Protein AF-A0A9Y4TYN6-F1 (afdb_monomer_lite)

Sequence (212 aa):
MFVSRERVEKEKALALQRELERAAREKEMRELEEKRKALEEKRKLEEQQRLAAKEKALKEREAAKQKEATQTCAALNVTVDIERSVLSTPVGKGGGPNVVDCESSPQSYVITPKGSNKPLITSKSAEDYGMDQNSDDSTDDESAPRKPIPSWAEGPNLQQIIMKQYFNPPDLDSFFGIIESPRLENIFYKSKPRYFKRTSSAVWHSPPGGNK

pLDDT: mean 72.41, std 20.85, range [29.16, 96.0]

Secondary structure (DSSP, 8-state):
-HHHHHHHHHHHHHHHHHHHHHHHHHHHHHHHHHHHHHHHHHHHHHHHHHHHHHHHHHHHHHHHHHHHHHHHTTS------------------------------S-----S-----------SSTT-----S-S------TTS-SSPPPGGGSHHHHHHHHHHHHHS---HHHHH-S-PPP-HHHHHT---HHHH---GGG---S-SS---

Radius of gyration: 36.95 Å; chains: 1; bounding box: 91×54×112 Å

Organism: NCBI:txid144197

InterPro domains:
  IPR005635 Inner centromere protein, ARK-binding domain [PF03941] (132-188)

Foldseek 3Di:
DPVVVVVVVVVVVVVVVVVVVVVVVVVVVVVVVVVVVVVVVVVVVVVVVVVVVVVVVVVVVVVVVVVVVVVVVVDDDDDDDDDDDDDDDDDDDDDDDDDDDDPDDPPDPPPDDPPPDDPLPLPPDPPDQPPPPPPPPPPQPPVHGSDDDDPCRDDVNVVVVVVVCVVPPDDPCVVVPDDDDDQVCVVVVDDDPVSVDDDCVVDDPAPPDPDD

Structure (mmCIF, N/CA/C/O backbone):
data_AF-A0A9Y4TYN6-F1
#
_entry.id   AF-A0A9Y4TYN6-F1
#
loop_
_atom_site.group_PDB
_atom_site.id
_atom_site.type_symbol
_atom_site.label_atom_id
_atom_site.label_alt_id
_atom_site.label_comp_id
_atom_site.label_asym_id
_atom_site.label_entity_id
_atom_site.label_seq_id
_atom_site.pdbx_PDB_ins_code
_atom_site.Cartn_x
_atom_site.Cartn_y
_atom_site.Cartn_z
_atom_site.occupancy
_atom_site.B_iso_or_equiv
_atom_site.auth_seq_id
_atom_site.auth_comp_id
_atom_site.auth_asym_id
_atom_site.auth_atom_id
_atom_site.pdbx_PDB_model_num
ATOM 1 N N . MET A 1 1 ? 40.151 -7.696 -67.622 1.00 51.38 1 MET A N 1
ATOM 2 C CA . MET A 1 1 ? 38.904 -6.913 -67.437 1.00 51.38 1 MET A CA 1
ATOM 3 C C . MET A 1 1 ? 37.833 -7.602 -66.572 1.00 51.38 1 MET A C 1
ATOM 5 O O . MET A 1 1 ? 36.836 -6.963 -66.276 1.00 51.38 1 MET A O 1
ATOM 9 N N . PHE A 1 2 ? 38.010 -8.852 -66.115 1.00 52.22 2 PHE A N 1
ATOM 10 C CA . PHE A 1 2 ? 36.977 -9.571 -65.342 1.00 52.22 2 PHE A CA 1
ATOM 11 C C . PHE A 1 2 ? 36.910 -9.197 -63.848 1.00 52.22 2 PHE A C 1
ATOM 13 O O . PHE A 1 2 ? 35.825 -9.133 -63.282 1.00 52.22 2 PHE A O 1
ATOM 20 N N . VAL A 1 3 ? 38.044 -8.843 -63.233 1.00 57.19 3 VAL A N 1
ATOM 21 C CA . VAL A 1 3 ? 38.138 -8.519 -61.791 1.00 57.19 3 VAL A CA 1
ATOM 22 C C . VAL A 1 3 ? 37.365 -7.246 -61.408 1.00 57.19 3 VAL A C 1
ATOM 24 O O . VAL A 1 3 ? 36.856 -7.134 -60.295 1.00 57.19 3 VAL A O 1
ATOM 27 N N . SER A 1 4 ? 37.228 -6.285 -62.325 1.00 62.56 4 SER A N 1
ATOM 28 C CA . SER A 1 4 ? 36.508 -5.031 -62.062 1.00 62.56 4 SER A CA 1
ATOM 29 C C . SER A 1 4 ? 34.987 -5.213 -62.052 1.00 62.56 4 SER A C 1
ATOM 31 O O . SER A 1 4 ? 34.298 -4.529 -61.303 1.00 62.56 4 SER A O 1
ATOM 33 N N . ARG A 1 5 ? 34.454 -6.152 -62.846 1.00 67.38 5 ARG A N 1
ATOM 34 C CA . ARG A 1 5 ? 33.008 -6.403 -62.953 1.00 67.38 5 ARG A CA 1
ATOM 35 C C . ARG A 1 5 ? 32.463 -7.103 -61.705 1.00 67.38 5 ARG A C 1
ATOM 37 O O . ARG A 1 5 ? 31.435 -6.698 -61.177 1.00 67.38 5 ARG A O 1
ATOM 44 N N . GLU A 1 6 ? 33.224 -8.056 -61.173 1.00 74.25 6 GLU A N 1
ATOM 45 C CA . GLU A 1 6 ? 32.881 -8.799 -59.954 1.00 74.25 6 GLU A CA 1
ATOM 46 C C . GLU A 1 6 ? 32.849 -7.901 -58.702 1.00 74.25 6 GLU A C 1
ATOM 48 O O . GLU A 1 6 ? 32.007 -8.068 -57.821 1.00 74.25 6 GLU A O 1
ATOM 53 N N . ARG A 1 7 ? 33.737 -6.898 -58.627 1.00 75.19 7 ARG A N 1
ATOM 54 C CA . ARG A 1 7 ? 33.734 -5.910 -57.534 1.00 75.19 7 ARG A CA 1
ATOM 55 C C . ARG A 1 7 ? 32.510 -4.998 -57.587 1.00 75.19 7 ARG A C 1
ATOM 57 O O . ARG A 1 7 ? 31.890 -4.771 -56.554 1.00 75.19 7 ARG A O 1
ATOM 64 N N . VAL A 1 8 ? 32.131 -4.544 -58.782 1.00 80.31 8 VAL A N 1
ATOM 65 C CA . VAL A 1 8 ? 30.931 -3.715 -58.988 1.00 80.31 8 VAL A CA 1
ATOM 66 C C . VAL A 1 8 ? 29.652 -4.500 -58.677 1.00 80.31 8 VAL A C 1
ATOM 68 O O . VAL A 1 8 ? 28.718 -3.951 -58.101 1.00 80.31 8 VAL A O 1
ATOM 71 N N . GLU A 1 9 ? 29.592 -5.789 -59.014 1.00 80.75 9 GLU A N 1
ATOM 72 C CA . GLU A 1 9 ? 28.446 -6.647 -58.683 1.00 80.75 9 GLU A CA 1
ATOM 73 C C . GLU A 1 9 ? 28.332 -6.912 -57.175 1.00 80.75 9 GLU A C 1
ATOM 75 O O . GLU A 1 9 ? 27.238 -6.806 -56.619 1.00 80.75 9 GLU A O 1
ATOM 80 N N . LYS A 1 10 ? 29.455 -7.161 -56.488 1.00 81.75 10 LYS A N 1
ATOM 81 C CA . LYS A 1 10 ? 29.494 -7.300 -55.021 1.00 81.75 10 LYS A CA 1
ATOM 82 C C . LYS A 1 10 ? 29.071 -6.016 -54.303 1.00 81.75 10 LYS A C 1
ATOM 84 O O . LYS A 1 10 ? 28.331 -6.080 -53.324 1.00 81.75 10 LYS A O 1
ATOM 89 N N . GLU A 1 11 ? 29.490 -4.855 -54.798 1.00 82.88 11 GLU A N 1
ATOM 90 C CA . GLU A 1 11 ? 29.096 -3.559 -54.239 1.00 82.88 11 GLU A CA 1
ATOM 91 C C . GLU A 1 11 ? 27.596 -3.283 -54.429 1.00 82.88 11 GLU A C 1
ATOM 93 O O . GLU A 1 11 ? 26.918 -2.874 -53.485 1.00 82.88 11 GLU A O 1
ATOM 98 N N . LYS A 1 12 ? 27.045 -3.598 -55.610 1.00 87.25 12 LYS A N 1
ATOM 99 C CA . LYS A 1 12 ? 25.600 -3.503 -55.879 1.00 87.25 12 LYS A CA 1
ATOM 100 C C . LYS A 1 12 ? 24.776 -4.443 -54.998 1.00 87.25 12 LYS A C 1
ATOM 102 O O . LYS A 1 12 ? 23.738 -4.029 -54.490 1.00 87.25 12 LYS A O 1
ATOM 107 N N . ALA A 1 13 ? 25.237 -5.674 -54.777 1.00 85.81 13 ALA A N 1
ATOM 108 C CA . ALA A 1 13 ? 24.562 -6.625 -53.892 1.00 85.81 13 ALA A CA 1
ATOM 109 C C . ALA A 1 13 ? 24.536 -6.132 -52.434 1.00 85.81 13 ALA A C 1
ATOM 111 O O . ALA A 1 13 ? 23.509 -6.216 -51.763 1.00 85.81 13 ALA A O 1
ATOM 112 N N . LEU A 1 14 ? 25.643 -5.553 -51.962 1.00 87.69 14 LEU A N 1
ATOM 113 C CA . LEU A 1 14 ? 25.743 -4.998 -50.612 1.00 87.69 14 LEU A CA 1
ATOM 114 C C . LEU A 1 14 ? 24.869 -3.742 -50.447 1.00 87.69 14 LEU A C 1
ATOM 116 O O . LEU A 1 14 ? 24.222 -3.565 -49.412 1.00 87.69 14 LEU A O 1
ATOM 120 N N . ALA A 1 15 ? 24.796 -2.890 -51.474 1.00 87.38 15 ALA A N 1
ATOM 121 C CA . ALA A 1 15 ? 23.892 -1.740 -51.495 1.00 87.38 15 ALA A CA 1
ATOM 122 C C . ALA A 1 15 ? 22.417 -2.172 -51.413 1.00 87.38 15 ALA A C 1
ATOM 124 O O . ALA A 1 15 ? 21.683 -1.647 -50.574 1.00 87.38 15 ALA A O 1
ATOM 125 N N . LEU A 1 16 ? 22.022 -3.182 -52.198 1.00 91.38 16 LEU A N 1
ATOM 126 C CA . LEU A 1 16 ? 20.672 -3.751 -52.177 1.00 91.38 16 LEU A CA 1
ATOM 127 C C . LEU A 1 16 ? 20.329 -4.345 -50.801 1.00 91.38 16 LEU A C 1
ATOM 129 O O . LEU A 1 16 ? 19.247 -4.107 -50.271 1.00 91.38 16 LEU A O 1
ATOM 133 N N . GLN A 1 17 ? 21.266 -5.064 -50.175 1.00 87.44 17 GLN A N 1
ATOM 134 C CA . GLN A 1 17 ? 21.071 -5.638 -48.841 1.00 87.44 17 GLN A CA 1
ATOM 135 C C . GLN A 1 17 ? 20.834 -4.556 -47.774 1.00 87.44 17 GLN A C 1
ATOM 137 O O . GLN A 1 17 ? 19.924 -4.683 -46.957 1.00 87.44 17 GLN A O 1
ATOM 142 N N . ARG A 1 18 ? 21.604 -3.460 -47.807 1.00 90.00 18 ARG A N 1
ATOM 143 C CA . ARG A 1 18 ? 21.432 -2.315 -46.891 1.00 90.00 18 ARG A CA 1
ATOM 144 C C . ARG A 1 18 ? 20.131 -1.550 -47.118 1.00 90.00 18 ARG A C 1
ATOM 146 O O . ARG A 1 18 ? 19.645 -0.890 -46.200 1.00 90.00 18 ARG A O 1
ATOM 153 N N . GLU A 1 19 ? 19.616 -1.543 -48.341 1.00 88.50 19 GLU A N 1
ATOM 154 C CA . GLU A 1 19 ? 18.331 -0.924 -48.665 1.00 88.50 19 GLU A CA 1
ATOM 155 C C . GLU A 1 19 ? 17.168 -1.783 -48.161 1.00 88.50 19 GLU A C 1
ATOM 157 O O . GLU A 1 19 ? 16.279 -1.264 -47.488 1.00 88.50 19 GLU A O 1
ATOM 162 N N . LEU A 1 20 ? 17.232 -3.102 -48.367 1.00 91.50 20 LEU A N 1
ATOM 163 C CA . LEU A 1 20 ? 16.253 -4.048 -47.825 1.00 91.50 20 LEU A CA 1
ATOM 164 C C . LEU A 1 20 ? 16.220 -4.032 -46.293 1.00 91.50 20 LEU A C 1
ATOM 166 O O . LEU A 1 20 ? 15.139 -4.037 -45.709 1.00 91.50 20 LEU A O 1
ATOM 170 N N . GLU A 1 21 ? 17.379 -3.955 -45.633 1.00 87.81 21 GLU A N 1
ATOM 171 C CA . GLU A 1 21 ? 17.448 -3.856 -44.172 1.00 87.81 21 GLU A CA 1
ATOM 172 C C . GLU A 1 21 ? 16.831 -2.546 -43.655 1.00 87.81 21 GLU A C 1
ATOM 174 O O . GLU A 1 21 ? 16.086 -2.553 -42.673 1.00 87.81 21 GLU A O 1
ATOM 179 N N . ARG A 1 22 ? 17.079 -1.419 -44.337 1.00 89.56 22 ARG A N 1
ATOM 180 C CA . ARG A 1 22 ? 16.450 -0.134 -43.993 1.00 89.56 22 ARG A CA 1
ATOM 181 C C . ARG A 1 22 ? 14.937 -0.171 -44.197 1.00 89.56 22 ARG A C 1
ATOM 183 O O . ARG A 1 22 ? 14.207 0.250 -43.305 1.00 89.56 22 ARG A O 1
ATOM 190 N N . ALA A 1 23 ? 14.472 -0.736 -45.309 1.00 92.31 23 ALA A N 1
ATOM 191 C CA . ALA A 1 23 ? 13.048 -0.897 -45.584 1.00 92.31 23 ALA A CA 1
ATOM 192 C C . ALA A 1 23 ? 12.356 -1.830 -44.572 1.00 92.31 23 ALA A C 1
ATOM 194 O O . ALA A 1 23 ? 11.213 -1.581 -44.191 1.00 92.31 23 ALA A O 1
ATOM 195 N N . ALA A 1 24 ? 13.036 -2.883 -44.106 1.00 91.62 24 ALA A N 1
ATOM 196 C CA . ALA A 1 24 ? 12.517 -3.780 -43.075 1.00 91.62 24 ALA A CA 1
ATOM 197 C C . ALA A 1 24 ? 12.382 -3.071 -41.719 1.00 91.62 24 ALA A C 1
ATOM 199 O O . ALA A 1 24 ? 11.313 -3.124 -41.113 1.00 91.62 24 ALA A O 1
ATOM 200 N N . ARG A 1 25 ? 13.418 -2.338 -41.284 1.00 89.62 25 ARG A N 1
ATOM 201 C CA . ARG A 1 25 ? 13.376 -1.567 -40.030 1.00 89.62 25 ARG A CA 1
ATOM 202 C C . ARG A 1 25 ? 12.324 -0.457 -40.061 1.00 89.62 25 ARG A C 1
ATOM 204 O O . ARG A 1 25 ? 11.660 -0.222 -39.058 1.00 89.62 25 ARG A O 1
ATOM 211 N N . GLU A 1 26 ? 12.137 0.214 -41.198 1.00 89.50 26 GLU A N 1
ATOM 212 C CA . GLU A 1 26 ? 11.092 1.238 -41.333 1.00 89.50 26 GLU A CA 1
ATOM 213 C C . GLU A 1 26 ? 9.684 0.631 -41.230 1.00 89.50 26 GLU A C 1
ATOM 215 O O . GLU A 1 26 ? 8.822 1.185 -40.545 1.00 89.50 26 GLU A O 1
ATOM 220 N N . LYS A 1 27 ? 9.451 -0.529 -41.861 1.00 91.56 27 LYS A N 1
ATOM 221 C CA . LYS A 1 27 ? 8.173 -1.248 -41.747 1.00 91.56 27 LYS A CA 1
ATOM 222 C C . LYS A 1 27 ? 7.898 -1.703 -40.317 1.00 91.56 27 LYS A C 1
ATOM 224 O O . LYS A 1 27 ? 6.780 -1.526 -39.847 1.00 91.56 27 LYS A O 1
ATOM 229 N N . GLU A 1 28 ? 8.906 -2.224 -39.625 1.00 89.88 28 GLU A N 1
ATOM 230 C CA . GLU A 1 28 ? 8.784 -2.649 -38.227 1.00 89.88 28 GLU A CA 1
ATOM 231 C C . GLU A 1 28 ? 8.437 -1.470 -37.303 1.00 89.88 28 GLU A C 1
ATOM 233 O O . GLU A 1 28 ? 7.533 -1.572 -36.473 1.00 89.88 28 GLU A O 1
ATOM 238 N N . MET A 1 29 ? 9.086 -0.318 -37.496 1.00 88.19 29 MET A N 1
ATOM 239 C CA . MET A 1 29 ? 8.774 0.900 -36.741 1.00 88.19 29 MET A CA 1
ATOM 240 C C . MET A 1 29 ? 7.353 1.404 -37.013 1.00 88.19 29 MET A C 1
ATOM 242 O O . MET A 1 29 ? 6.644 1.753 -36.068 1.00 88.19 29 MET A O 1
ATOM 246 N N . ARG A 1 30 ? 6.911 1.399 -38.278 1.00 90.44 30 ARG A N 1
ATOM 247 C CA . ARG A 1 30 ? 5.548 1.807 -38.656 1.00 90.44 30 ARG A CA 1
ATOM 248 C C . ARG A 1 30 ? 4.496 0.860 -38.072 1.00 90.44 30 ARG A C 1
ATOM 250 O O . ARG A 1 30 ? 3.489 1.323 -37.548 1.00 90.44 30 ARG A O 1
ATOM 257 N N . GLU A 1 31 ? 4.746 -0.447 -38.092 1.00 92.00 31 GLU A N 1
ATOM 258 C CA . GLU A 1 31 ? 3.837 -1.443 -37.516 1.00 92.00 31 GLU A CA 1
ATOM 259 C C . GLU A 1 31 ? 3.748 -1.323 -35.984 1.00 92.00 31 GLU A C 1
ATOM 261 O O . GLU A 1 31 ? 2.661 -1.432 -35.413 1.00 92.00 31 GLU A O 1
ATOM 266 N N . LEU A 1 32 ? 4.866 -1.063 -35.298 1.00 88.50 32 LEU A N 1
ATOM 267 C CA . LEU A 1 32 ? 4.870 -0.811 -33.853 1.00 88.50 32 LEU A CA 1
ATOM 268 C C . LEU A 1 32 ? 4.108 0.467 -33.487 1.00 88.50 32 LEU A C 1
ATOM 270 O O . LEU A 1 32 ? 3.370 0.480 -32.498 1.00 88.50 32 LEU A O 1
ATOM 274 N N . 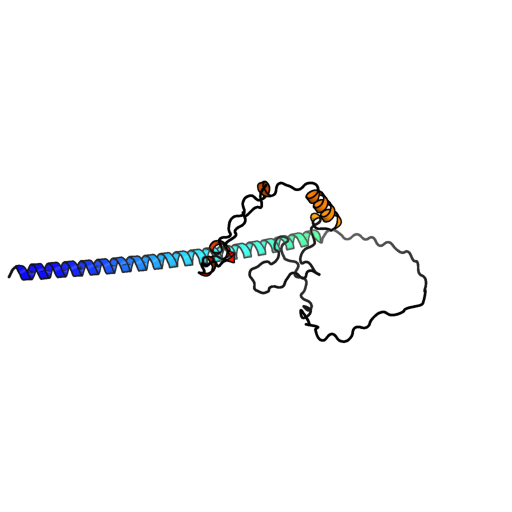GLU A 1 33 ? 4.257 1.529 -34.278 1.00 90.44 33 GLU A N 1
ATOM 275 C CA . GLU A 1 33 ? 3.529 2.781 -34.081 1.00 90.44 33 GLU A CA 1
ATOM 276 C C . GLU A 1 33 ? 2.020 2.604 -34.307 1.00 90.44 33 GLU A C 1
ATOM 278 O O . GLU A 1 33 ? 1.221 3.020 -33.463 1.00 90.44 33 GLU A O 1
ATOM 283 N N . GLU A 1 34 ? 1.617 1.908 -35.374 1.00 93.19 34 GLU A N 1
ATOM 284 C CA . GLU A 1 34 ? 0.209 1.585 -35.633 1.00 93.19 34 GLU A CA 1
ATOM 285 C C . GLU A 1 34 ? -0.387 0.698 -34.535 1.00 93.19 34 GLU A C 1
ATOM 287 O O . GLU A 1 34 ? -1.480 0.985 -34.044 1.00 93.19 34 GLU A O 1
ATOM 292 N N . LYS A 1 35 ? 0.341 -0.327 -34.070 1.00 92.88 35 LYS A N 1
ATOM 293 C CA . LYS A 1 35 ? -0.098 -1.172 -32.944 1.00 92.88 35 LYS A CA 1
ATOM 294 C C . LYS A 1 35 ? -0.276 -0.364 -31.664 1.00 92.88 35 LYS A C 1
ATOM 296 O O . LYS A 1 35 ? -1.257 -0.564 -30.944 1.00 92.88 35 LYS A O 1
ATOM 301 N N . ARG A 1 36 ? 0.645 0.560 -31.374 1.00 90.38 36 ARG A N 1
ATOM 302 C CA . ARG A 1 36 ? 0.552 1.437 -30.202 1.00 90.38 36 ARG A CA 1
ATOM 303 C C . ARG A 1 36 ? -0.666 2.356 -30.300 1.00 90.38 36 ARG A C 1
ATOM 305 O O . ARG A 1 36 ? -1.412 2.465 -29.328 1.00 90.38 36 ARG A O 1
ATOM 312 N N . LYS A 1 37 ? -0.897 2.960 -31.468 1.00 93.38 37 LYS A N 1
ATOM 313 C CA . LYS A 1 37 ? -2.047 3.838 -31.711 1.00 93.38 37 LYS A CA 1
ATOM 314 C C . LYS A 1 37 ? -3.375 3.081 -31.623 1.00 93.38 37 LYS A C 1
ATOM 316 O O . LYS A 1 37 ? -4.289 3.544 -30.949 1.00 93.38 37 LYS A O 1
ATOM 321 N N . ALA A 1 38 ? -3.459 1.886 -32.207 1.00 93.81 38 ALA A N 1
ATOM 322 C CA . ALA A 1 38 ? -4.648 1.037 -32.130 1.00 93.81 38 ALA A CA 1
ATOM 323 C C . ALA A 1 38 ? -4.976 0.624 -30.684 1.00 93.81 38 ALA A C 1
ATOM 325 O O . ALA A 1 38 ? -6.142 0.592 -30.287 1.00 93.81 38 ALA A O 1
ATOM 326 N N . LEU A 1 39 ? -3.955 0.335 -29.869 1.00 90.00 39 LEU A N 1
ATOM 327 C CA . LEU A 1 39 ? -4.143 0.010 -28.454 1.00 90.00 39 LEU A CA 1
ATOM 328 C C . LEU A 1 39 ? -4.638 1.222 -27.653 1.00 90.00 39 LEU A C 1
ATOM 330 O O . LEU A 1 39 ? -5.508 1.076 -26.793 1.00 90.00 39 LEU A O 1
ATOM 334 N N . GLU A 1 40 ? -4.118 2.414 -27.943 1.00 91.75 40 GLU A N 1
ATOM 335 C CA . GLU A 1 40 ? -4.557 3.661 -27.313 1.00 91.75 40 GLU A CA 1
ATOM 336 C C . GLU A 1 40 ? -6.007 4.012 -27.679 1.00 91.75 40 GLU A C 1
ATOM 338 O O . GLU A 1 40 ? -6.813 4.302 -26.792 1.00 91.75 40 GLU A O 1
ATOM 343 N N . GLU A 1 41 ? -6.381 3.893 -28.956 1.00 92.75 41 GLU A N 1
ATOM 344 C CA . GLU A 1 41 ? -7.762 4.097 -29.410 1.00 92.75 41 GLU A CA 1
ATOM 345 C C . GLU A 1 41 ? -8.723 3.076 -28.791 1.00 92.75 41 GLU A C 1
ATOM 347 O O . GLU A 1 41 ? -9.802 3.450 -28.323 1.00 92.75 41 GLU A O 1
ATOM 352 N N . LYS A 1 42 ? -8.312 1.804 -28.689 1.00 93.38 42 LYS A N 1
ATOM 353 C CA . LYS A 1 42 ? -9.103 0.763 -28.019 1.00 93.38 42 LYS A CA 1
ATOM 354 C C . LYS A 1 42 ? -9.335 1.088 -26.540 1.00 93.38 42 LYS A C 1
ATOM 356 O O . LYS A 1 42 ? -10.469 0.987 -26.076 1.00 93.38 42 LYS A O 1
ATOM 361 N N . ARG A 1 43 ? -8.297 1.518 -25.810 1.00 91.69 43 ARG A N 1
ATOM 362 C CA . ARG A 1 43 ? -8.427 1.931 -24.400 1.00 91.69 43 ARG A CA 1
ATOM 363 C C . ARG A 1 43 ? -9.354 3.133 -24.241 1.00 91.69 43 ARG A C 1
ATOM 365 O O . ARG A 1 43 ? -10.174 3.148 -23.328 1.00 91.69 43 ARG A O 1
ATOM 372 N N . LYS A 1 44 ? -9.251 4.118 -25.135 1.00 94.75 44 LYS A N 1
ATOM 373 C CA . LYS A 1 44 ? -10.110 5.307 -25.118 1.00 94.75 44 LYS A CA 1
ATOM 374 C C . LYS A 1 44 ? -11.579 4.950 -25.356 1.00 94.75 44 LYS A C 1
ATOM 376 O O . LYS A 1 44 ? -12.453 5.484 -24.676 1.00 94.75 44 LYS A O 1
ATOM 381 N N . LEU A 1 45 ? -11.851 4.034 -26.287 1.00 93.62 45 LEU A N 1
ATOM 382 C CA . LEU A 1 45 ? -13.207 3.558 -26.558 1.00 93.62 45 LEU A CA 1
ATOM 383 C C . LEU A 1 45 ? -13.785 2.784 -25.364 1.00 93.62 45 LEU A C 1
ATOM 385 O O . LEU A 1 45 ? -14.928 3.018 -24.978 1.00 93.62 45 LEU A O 1
ATOM 389 N N . GLU A 1 46 ? -12.996 1.899 -24.754 1.00 92.19 46 GLU A N 1
ATOM 390 C CA . GLU A 1 46 ? -13.395 1.151 -23.556 1.00 92.19 46 GLU A CA 1
ATOM 391 C C . GLU A 1 46 ? -13.704 2.088 -22.378 1.00 92.19 46 GLU A C 1
ATOM 393 O O . GLU A 1 46 ? -14.714 1.928 -21.689 1.00 92.19 46 GLU A O 1
ATOM 398 N N . GLU A 1 47 ? -12.886 3.122 -22.175 1.00 89.88 47 GLU A N 1
ATOM 399 C CA . GLU A 1 47 ? -13.120 4.121 -21.135 1.00 89.88 47 GLU A CA 1
ATOM 400 C C . GLU A 1 47 ? -14.398 4.932 -21.388 1.00 89.88 47 GLU A C 1
ATOM 402 O O . GLU A 1 47 ? -15.194 5.117 -20.462 1.00 89.88 47 GLU A O 1
ATOM 407 N N . GLN A 1 48 ? -14.651 5.346 -22.635 1.00 91.00 48 GLN A N 1
ATOM 408 C CA . GLN A 1 48 ? -15.904 6.010 -23.008 1.00 91.00 48 GLN A CA 1
ATOM 409 C C . GLN A 1 48 ? -17.123 5.115 -22.768 1.00 91.00 48 GLN A C 1
ATOM 411 O O . GLN A 1 48 ? -18.120 5.580 -22.215 1.00 91.00 48 GLN A O 1
ATOM 416 N N . GLN A 1 49 ? -17.045 3.828 -23.118 1.00 91.00 49 GLN A N 1
ATOM 417 C CA . GLN A 1 49 ? -18.123 2.875 -22.841 1.00 91.00 49 GLN A CA 1
ATOM 418 C C . GLN A 1 49 ? -18.358 2.709 -21.338 1.00 91.00 49 GLN A C 1
ATOM 420 O O . GLN A 1 49 ? -19.507 2.703 -20.893 1.00 91.00 49 GLN A O 1
ATOM 425 N N . ARG A 1 50 ? -17.289 2.641 -20.535 1.00 93.44 50 ARG A N 1
ATOM 426 C CA . ARG A 1 50 ? -17.391 2.552 -19.073 1.00 93.44 50 ARG A CA 1
ATOM 427 C C . ARG A 1 50 ? -18.050 3.793 -18.472 1.00 93.44 50 ARG A C 1
ATOM 429 O O . ARG A 1 50 ? -18.864 3.661 -17.560 1.00 93.44 50 ARG A O 1
ATOM 436 N N . LEU A 1 51 ? -17.711 4.984 -18.961 1.00 92.06 51 LEU A N 1
ATOM 437 C CA . LEU A 1 51 ? -18.330 6.236 -18.519 1.00 92.06 51 LEU A CA 1
ATOM 438 C C . LEU A 1 51 ? -19.812 6.292 -18.908 1.00 92.06 51 LEU A C 1
ATOM 440 O O . LEU A 1 51 ? -20.647 6.552 -18.044 1.00 92.06 51 LEU A O 1
ATOM 444 N N . ALA A 1 52 ? -20.151 5.944 -20.151 1.00 92.81 52 ALA A N 1
ATOM 445 C CA . ALA A 1 52 ? -21.538 5.895 -20.611 1.00 92.81 52 ALA A CA 1
ATOM 446 C C . ALA A 1 52 ? -22.380 4.864 -19.832 1.00 92.81 52 ALA A C 1
ATOM 448 O O . ALA A 1 52 ? -23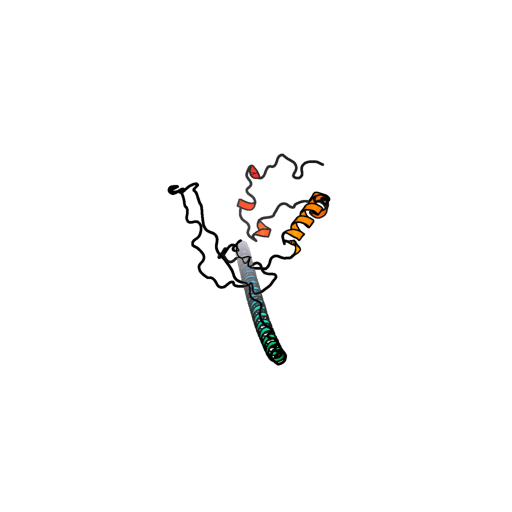.541 5.121 -19.513 1.00 92.81 52 ALA A O 1
ATOM 449 N N . ALA A 1 53 ? -21.805 3.708 -19.483 1.00 91.75 53 ALA A N 1
ATOM 450 C CA . ALA A 1 53 ? -22.467 2.706 -18.649 1.00 91.75 53 ALA A CA 1
ATOM 451 C C . ALA A 1 53 ? -22.699 3.214 -17.216 1.00 91.75 53 ALA A C 1
ATOM 453 O O . ALA A 1 53 ? -23.791 3.041 -16.676 1.00 91.75 53 ALA A O 1
ATOM 454 N N . LYS A 1 54 ? -21.706 3.889 -16.620 1.00 91.31 54 LYS A N 1
ATOM 455 C CA . LYS A 1 54 ? -21.843 4.518 -15.296 1.00 91.31 54 LYS A CA 1
ATOM 456 C C . LYS A 1 54 ? -22.923 5.602 -15.285 1.00 91.31 54 LYS A C 1
ATOM 458 O O . LYS A 1 54 ? -23.717 5.642 -14.351 1.00 91.31 54 LYS A O 1
ATOM 463 N N . GLU A 1 55 ? -22.981 6.444 -16.315 1.00 90.56 55 GLU A N 1
ATOM 464 C CA . GLU A 1 55 ? -23.999 7.495 -16.437 1.00 90.56 55 GLU A CA 1
ATOM 465 C C . GLU A 1 55 ? -25.408 6.905 -16.583 1.00 90.56 55 GLU A C 1
ATOM 467 O O . GLU A 1 55 ? -26.327 7.309 -15.868 1.00 90.56 55 GLU A O 1
ATOM 472 N N . LYS A 1 56 ? -25.577 5.891 -17.446 1.00 90.44 56 LYS A N 1
ATOM 473 C CA . LYS A 1 56 ? -26.857 5.182 -17.592 1.00 90.44 56 LYS A CA 1
ATOM 474 C C . LYS A 1 56 ? -27.309 4.536 -16.281 1.00 90.44 56 LYS A C 1
ATOM 476 O O . LYS A 1 56 ? -28.466 4.701 -15.907 1.00 90.44 56 LYS A O 1
ATOM 481 N N . ALA A 1 57 ? -26.402 3.871 -15.564 1.00 89.69 57 ALA A N 1
ATOM 482 C CA . ALA A 1 57 ? -26.708 3.241 -14.280 1.00 89.69 57 ALA A CA 1
ATOM 483 C C . ALA A 1 57 ? -27.103 4.265 -13.200 1.00 89.69 57 ALA A C 1
ATOM 485 O O . ALA A 1 57 ? -28.012 4.016 -12.407 1.00 89.69 57 ALA A O 1
ATOM 486 N N . LEU A 1 58 ? -26.455 5.436 -13.177 1.00 86.75 58 LEU A N 1
ATOM 487 C CA . LEU A 1 58 ? -26.815 6.521 -12.263 1.00 86.75 58 LEU A CA 1
ATOM 488 C C . LEU A 1 58 ? -28.224 7.041 -12.577 1.00 86.75 58 LEU A C 1
ATOM 490 O O . LEU A 1 58 ? -29.062 7.112 -11.679 1.00 86.75 58 LEU A O 1
ATOM 494 N N . LYS A 1 59 ? -28.514 7.309 -13.855 1.00 87.31 59 LYS A N 1
ATOM 495 C CA . LYS A 1 59 ? -29.822 7.804 -14.303 1.00 87.31 59 LYS A CA 1
ATOM 496 C C . LYS A 1 59 ? -30.958 6.813 -14.025 1.00 87.31 59 LYS A C 1
ATOM 498 O O . LYS A 1 59 ? -32.046 7.221 -13.626 1.00 87.31 59 LYS A O 1
ATOM 503 N N . GLU A 1 60 ? -30.713 5.516 -14.193 1.00 86.38 60 GLU A N 1
ATOM 504 C CA . GLU A 1 60 ? -31.680 4.466 -13.852 1.00 86.38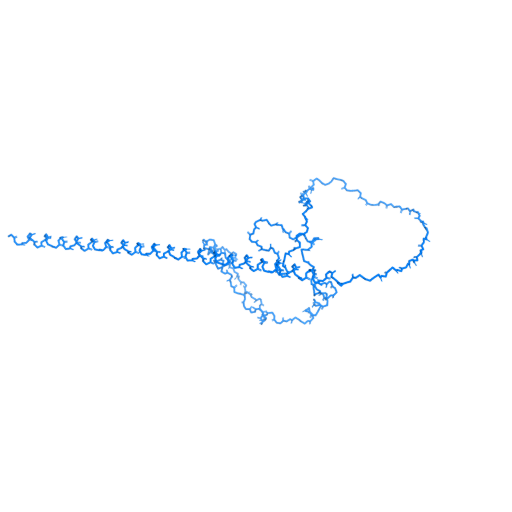 60 GLU A CA 1
ATOM 505 C C . GLU A 1 60 ? -31.932 4.390 -12.339 1.00 86.38 60 GLU A C 1
ATOM 507 O O . GLU A 1 60 ? -33.085 4.321 -11.908 1.00 86.38 60 GLU A O 1
ATOM 512 N N . ARG A 1 61 ? -30.878 4.493 -11.518 1.00 83.44 61 ARG A N 1
ATOM 513 C CA . ARG A 1 61 ? -30.997 4.514 -10.052 1.00 83.44 61 ARG A CA 1
ATOM 514 C C . ARG A 1 61 ? -31.763 5.737 -9.549 1.00 83.44 61 ARG A C 1
ATOM 516 O O . ARG A 1 61 ? -32.538 5.619 -8.601 1.00 83.44 61 ARG A O 1
ATOM 523 N N . GLU A 1 62 ? -31.563 6.900 -10.161 1.00 80.44 62 GLU A N 1
ATOM 524 C CA . GLU A 1 62 ? -32.334 8.107 -9.842 1.00 80.44 62 GLU A CA 1
ATOM 525 C C . GLU A 1 62 ? -33.806 7.962 -10.238 1.00 80.44 62 GLU A C 1
ATOM 527 O O . GLU A 1 62 ? -34.684 8.278 -9.434 1.00 80.44 62 GLU A O 1
ATOM 532 N N . ALA A 1 63 ? -34.093 7.406 -11.419 1.00 81.25 63 ALA A N 1
ATOM 533 C CA . ALA A 1 63 ? -35.464 7.141 -11.850 1.00 81.25 63 ALA A CA 1
ATOM 534 C C . ALA A 1 63 ? -36.174 6.106 -10.954 1.00 81.25 63 ALA A C 1
ATOM 536 O O . ALA A 1 63 ? -37.363 6.257 -10.669 1.00 81.25 63 ALA A O 1
ATOM 537 N N . ALA A 1 64 ? -35.462 5.081 -10.474 1.00 78.19 64 ALA A N 1
ATOM 538 C CA . ALA A 1 64 ? -35.993 4.108 -9.519 1.00 78.19 64 ALA A CA 1
ATOM 539 C C . ALA A 1 64 ? -36.315 4.758 -8.162 1.00 78.19 64 ALA A C 1
ATOM 541 O O . ALA A 1 64 ? -37.421 4.586 -7.654 1.00 78.19 64 ALA A O 1
ATOM 542 N N . LYS A 1 65 ? -35.405 5.585 -7.626 1.00 76.38 65 LYS A N 1
ATOM 543 C CA . LYS A 1 65 ? -35.633 6.326 -6.373 1.00 76.38 65 LYS A CA 1
ATOM 544 C C . LYS A 1 65 ? -36.802 7.308 -6.463 1.00 76.38 65 LYS A C 1
ATOM 546 O O . LYS A 1 65 ? -37.546 7.447 -5.499 1.00 76.38 65 LYS A O 1
ATOM 551 N N . GLN A 1 66 ? -36.990 7.981 -7.601 1.00 63.38 66 GLN A N 1
ATOM 552 C CA . GLN A 1 66 ? -38.135 8.879 -7.792 1.00 63.38 66 GLN A CA 1
ATOM 553 C C . GLN A 1 66 ? -39.466 8.116 -7.833 1.00 63.38 66 GLN A C 1
ATOM 555 O O . GLN A 1 66 ? -40.436 8.572 -7.232 1.00 63.38 66 GLN A O 1
ATOM 560 N N . LYS A 1 67 ? -39.508 6.934 -8.467 1.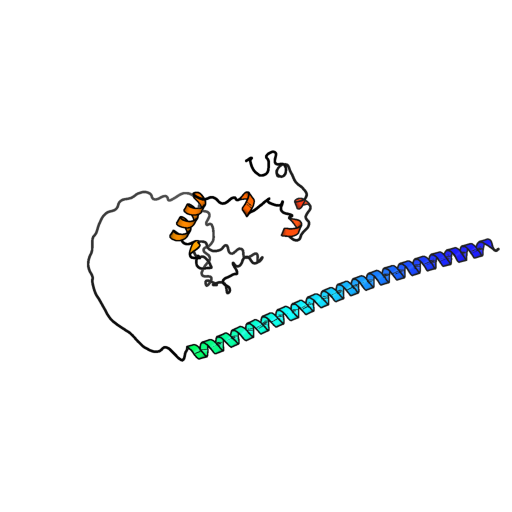00 67.25 67 LYS A N 1
ATOM 561 C CA . LYS A 1 67 ? -40.699 6.065 -8.464 1.00 67.25 67 LYS A CA 1
ATOM 562 C C . LYS A 1 67 ? -41.024 5.530 -7.063 1.00 67.25 67 LYS A C 1
ATOM 564 O O . LYS A 1 67 ? -42.191 5.508 -6.677 1.00 67.25 67 LYS A O 1
ATOM 569 N N . GLU A 1 68 ? -40.005 5.167 -6.287 1.00 58.22 68 GLU A N 1
ATOM 570 C CA . GLU A 1 68 ? -40.148 4.684 -4.906 1.00 58.22 68 GLU A CA 1
ATOM 571 C C . GLU A 1 68 ? -40.603 5.798 -3.937 1.00 58.22 68 GLU A C 1
ATOM 573 O O . GLU A 1 68 ? -41.477 5.584 -3.093 1.00 58.22 68 GLU A O 1
ATOM 578 N N . ALA A 1 69 ? -40.106 7.027 -4.113 1.00 56.84 69 ALA A N 1
ATOM 579 C CA . ALA A 1 69 ? -40.554 8.189 -3.342 1.00 56.84 69 ALA A CA 1
ATOM 580 C C . ALA A 1 69 ? -42.024 8.552 -3.634 1.00 56.84 69 ALA A C 1
ATOM 582 O O . ALA A 1 69 ? -42.784 8.834 -2.713 1.00 56.84 69 ALA A O 1
ATOM 583 N N . THR A 1 70 ? -42.481 8.459 -4.889 1.00 53.38 70 THR A N 1
ATOM 584 C CA . THR A 1 70 ? -43.900 8.702 -5.216 1.00 53.38 70 THR A CA 1
ATOM 585 C C . THR A 1 70 ? -44.857 7.636 -4.673 1.00 53.38 70 THR A C 1
ATOM 587 O O . THR A 1 70 ? -46.042 7.916 -4.517 1.00 53.38 70 THR A O 1
ATOM 590 N N . GLN A 1 71 ? -44.366 6.433 -4.354 1.00 50.03 71 GLN A N 1
ATOM 591 C CA . GLN A 1 71 ? -45.181 5.347 -3.799 1.00 50.03 71 GLN A CA 1
ATOM 592 C C . GLN A 1 71 ? -45.254 5.380 -2.259 1.00 50.03 71 GLN A C 1
ATOM 594 O O . GLN A 1 71 ? -46.224 4.890 -1.686 1.00 50.03 71 GLN A O 1
ATOM 599 N N . THR A 1 72 ? -44.280 6.004 -1.585 1.00 48.03 72 THR A N 1
ATOM 600 C CA . THR A 1 72 ? -44.215 6.101 -0.111 1.00 48.03 72 THR A CA 1
ATOM 601 C C . THR A 1 72 ? -44.876 7.359 0.470 1.00 48.03 72 THR A C 1
ATOM 603 O O . THR A 1 72 ? -45.206 7.370 1.650 1.00 48.03 72 THR A O 1
ATOM 606 N N . CYS A 1 73 ? -45.185 8.384 -0.335 1.00 44.09 73 CYS A N 1
ATOM 607 C CA . CYS A 1 73 ? -45.928 9.573 0.125 1.00 44.09 73 CYS A CA 1
ATOM 608 C C . CYS A 1 73 ? -47.461 9.391 0.199 1.00 44.09 73 CYS A C 1
ATOM 610 O O . CYS A 1 73 ? -48.160 10.315 0.609 1.00 44.09 73 CYS A O 1
ATOM 612 N N . ALA A 1 74 ? -48.003 8.233 -0.196 1.00 45.38 74 ALA A N 1
ATOM 613 C CA . ALA A 1 74 ? -49.447 7.961 -0.162 1.00 45.38 74 ALA A CA 1
ATOM 614 C C . ALA A 1 74 ? -49.932 7.288 1.138 1.00 45.38 74 ALA A C 1
ATOM 616 O O . ALA A 1 74 ? -51.137 7.153 1.346 1.00 45.38 74 ALA A O 1
ATOM 617 N N . ALA A 1 75 ? -49.027 6.878 2.029 1.00 46.03 75 ALA A N 1
ATOM 618 C CA . ALA A 1 75 ? -49.373 6.254 3.299 1.00 46.03 75 ALA A CA 1
ATOM 619 C C . ALA A 1 75 ? -48.559 6.913 4.412 1.00 46.03 75 ALA A C 1
ATOM 621 O O . ALA A 1 75 ? -47.347 6.753 4.419 1.00 46.03 75 ALA A O 1
ATOM 622 N N . LEU A 1 76 ? -49.241 7.648 5.301 1.00 39.81 76 LEU A N 1
ATOM 623 C CA . LEU A 1 76 ? -48.874 8.062 6.673 1.00 39.81 76 LEU A CA 1
ATOM 624 C C . LEU A 1 76 ? -49.319 9.512 6.951 1.00 39.81 76 LEU A C 1
ATOM 626 O O . LEU A 1 76 ? -48.513 10.421 7.093 1.00 39.81 76 LEU A O 1
ATOM 630 N N . ASN A 1 77 ? -50.635 9.703 7.070 1.00 46.22 77 ASN A N 1
ATOM 631 C CA . ASN A 1 77 ? -51.241 10.829 7.783 1.00 46.22 77 ASN A CA 1
ATOM 632 C C . ASN A 1 77 ? -52.163 10.253 8.867 1.00 46.22 77 ASN A C 1
ATOM 634 O O . ASN A 1 77 ? -53.341 10.046 8.593 1.00 46.22 77 ASN A O 1
ATOM 638 N N . VAL A 1 78 ? -51.646 9.978 10.071 1.00 40.50 78 VAL A N 1
ATOM 639 C CA . VAL A 1 78 ? -52.466 9.891 11.296 1.00 40.50 78 VAL A CA 1
ATOM 640 C C . VAL A 1 78 ? -51.668 10.437 12.491 1.00 40.50 78 VAL A C 1
ATOM 642 O O . VAL A 1 78 ? -50.575 9.979 12.806 1.00 40.50 78 VAL A O 1
ATOM 645 N N . THR A 1 79 ? -52.275 11.450 13.099 1.00 46.75 79 THR A N 1
ATOM 646 C CA . THR A 1 79 ? -52.006 12.245 14.309 1.00 46.75 79 THR A CA 1
ATOM 647 C C . THR A 1 79 ? -51.744 11.461 15.597 1.00 46.75 79 THR A C 1
ATOM 649 O O . THR A 1 79 ? -52.470 10.497 15.818 1.00 46.75 79 THR A O 1
ATOM 652 N N . VAL A 1 80 ? -50.900 11.983 16.508 1.00 47.53 80 VAL A N 1
ATOM 653 C CA . VAL A 1 80 ? -51.197 12.076 17.961 1.00 47.53 80 VAL A CA 1
ATOM 654 C C . VAL A 1 80 ? -50.413 13.246 18.596 1.00 47.53 80 VAL A C 1
ATOM 656 O O . VAL A 1 80 ? -49.208 13.151 18.809 1.00 47.53 80 VAL A O 1
ATOM 659 N N . ASP A 1 81 ? -51.121 14.334 18.905 1.00 39.91 81 ASP A N 1
ATOM 660 C CA . ASP A 1 81 ? -50.807 15.285 19.983 1.00 39.91 81 ASP A CA 1
ATOM 661 C C . ASP A 1 81 ? -51.176 14.642 21.330 1.00 39.91 81 ASP A C 1
ATOM 663 O O . ASP A 1 81 ? -52.230 14.016 21.401 1.00 39.91 81 ASP A O 1
ATOM 667 N N . ILE A 1 82 ? -50.376 14.826 22.389 1.00 40.81 82 ILE A N 1
ATOM 668 C CA . ILE A 1 82 ? -50.808 14.751 23.801 1.00 40.81 82 ILE A CA 1
ATOM 669 C C . ILE A 1 82 ? -49.838 15.569 24.670 1.00 40.81 82 ILE A C 1
ATOM 671 O O . ILE A 1 82 ? -48.631 15.635 24.448 1.00 40.81 82 ILE A O 1
ATOM 675 N N . GLU A 1 83 ? -50.439 16.224 25.651 1.00 41.59 83 GLU A N 1
ATOM 676 C CA . GLU A 1 83 ? -50.038 17.454 26.309 1.00 41.59 83 GLU A CA 1
ATOM 677 C C . GLU A 1 83 ? -49.169 17.264 27.578 1.00 41.59 83 GLU A C 1
ATOM 679 O O . GLU A 1 83 ? -49.280 16.273 28.291 1.00 41.59 83 GLU A O 1
ATOM 684 N N . ARG A 1 84 ? -48.418 18.330 27.916 1.00 37.44 84 ARG A N 1
ATOM 685 C CA . ARG A 1 84 ? -48.361 19.000 29.241 1.00 37.44 84 ARG A CA 1
ATOM 686 C C . ARG A 1 84 ? -47.860 18.226 30.479 1.00 37.44 84 ARG A C 1
ATOM 688 O O . ARG A 1 84 ? -48.578 17.422 31.051 1.00 37.44 84 ARG A O 1
ATOM 695 N N . SER A 1 85 ? -46.761 18.712 31.076 1.00 37.28 85 SER A N 1
ATOM 696 C CA . SER A 1 85 ? -46.718 18.993 32.527 1.00 37.28 85 SER A CA 1
ATOM 697 C C . SER A 1 85 ? -45.570 19.932 32.932 1.00 37.28 85 SER A C 1
ATOM 699 O O . SER A 1 85 ? -44.394 19.647 32.746 1.00 37.28 85 SER A O 1
ATOM 701 N N . VAL A 1 86 ? -45.986 21.048 33.526 1.00 38.00 86 VAL A N 1
ATOM 702 C CA . VAL A 1 86 ? -45.297 22.026 34.386 1.00 38.00 86 VAL A CA 1
ATOM 703 C C . VAL A 1 86 ? -44.289 21.444 35.390 1.00 38.00 86 VAL A C 1
ATOM 705 O O . VAL A 1 86 ? -44.559 20.395 35.961 1.00 38.00 86 VAL A O 1
ATOM 708 N N . LEU A 1 87 ? -43.213 22.200 35.677 1.00 37.44 87 LEU A N 1
ATOM 709 C CA . LEU A 1 87 ? -42.839 22.719 37.012 1.00 37.44 87 LEU A CA 1
ATOM 710 C C . LEU A 1 87 ? -41.685 23.751 36.893 1.00 37.44 87 LEU A C 1
ATOM 712 O O . LEU A 1 87 ? -40.568 23.420 36.509 1.00 37.44 87 LEU A O 1
ATOM 716 N N . SER A 1 88 ? -41.975 25.002 37.260 1.00 36.97 88 SER A N 1
ATOM 717 C CA . SER A 1 88 ? -41.023 26.086 37.581 1.00 36.97 88 SER A CA 1
ATOM 718 C C . SER A 1 88 ? -40.738 26.042 39.097 1.00 36.97 88 SER A C 1
ATOM 720 O O . SER A 1 88 ? -41.632 25.651 39.848 1.00 36.97 88 SER A O 1
ATOM 722 N N . THR A 1 89 ? -39.550 26.360 39.645 1.00 41.38 89 THR A N 1
ATOM 723 C CA . THR A 1 89 ? -39.044 27.658 40.212 1.00 41.38 89 THR A CA 1
ATOM 724 C C . THR A 1 89 ? -37.894 27.325 41.237 1.00 41.38 89 THR A C 1
ATOM 726 O O . THR A 1 89 ? -37.794 26.143 41.565 1.00 41.38 89 THR A O 1
ATOM 729 N N . PRO A 1 90 ? -37.165 28.242 41.948 1.00 51.47 90 PRO A N 1
ATOM 730 C CA . PRO A 1 90 ? -36.367 29.451 41.606 1.00 51.47 90 PRO A CA 1
ATOM 731 C C . PRO A 1 90 ? -34.903 29.514 42.193 1.00 51.47 90 PRO A C 1
ATOM 733 O O . PRO A 1 90 ? -34.559 28.815 43.135 1.00 51.47 90 PRO A O 1
ATOM 736 N N . VAL A 1 91 ? -34.094 30.455 41.657 1.00 41.25 91 VAL A N 1
ATOM 737 C CA . VAL A 1 91 ? -33.000 31.324 42.214 1.00 41.25 91 VAL A CA 1
ATOM 738 C C . VAL A 1 91 ? -32.079 30.871 43.379 1.00 41.25 91 VAL A C 1
ATOM 740 O O . VAL A 1 91 ? -32.524 30.646 44.498 1.00 41.25 91 VAL A O 1
ATOM 743 N N . GLY A 1 92 ? -30.756 31.028 43.171 1.00 31.23 92 GLY A N 1
ATOM 744 C CA . GLY A 1 92 ? -29.727 31.166 44.219 1.00 31.23 92 GLY A CA 1
ATOM 745 C C . GLY A 1 92 ? -28.456 31.871 43.701 1.00 31.23 92 GLY A C 1
ATOM 746 O O . GLY A 1 92 ? -28.018 31.623 42.585 1.00 31.23 92 GLY A O 1
ATOM 747 N N . LYS A 1 93 ? -27.902 32.799 44.489 1.00 38.03 93 LYS A N 1
ATOM 748 C CA . LYS A 1 93 ? -26.935 33.856 44.131 1.00 38.03 93 LYS A CA 1
ATOM 749 C C . LYS A 1 93 ? -25.645 33.682 44.948 1.00 38.03 93 LYS A C 1
ATOM 751 O O . LYS A 1 93 ? -25.754 33.528 46.158 1.00 38.03 93 LYS A O 1
ATOM 756 N N . GLY A 1 94 ? -24.464 33.830 44.333 1.00 30.36 94 GLY A N 1
ATOM 757 C CA . GLY A 1 94 ? -23.247 34.297 45.026 1.00 30.36 94 GLY A CA 1
ATOM 758 C C . GLY A 1 94 ? -21.952 33.485 44.854 1.00 30.36 94 GLY A C 1
ATOM 759 O O . GLY A 1 94 ? -21.927 32.294 45.128 1.00 30.36 94 GLY A O 1
ATOM 760 N N . GLY A 1 95 ? -20.864 34.198 44.518 1.00 29.16 95 GLY A N 1
ATOM 761 C CA . GLY A 1 95 ? -19.515 33.946 45.053 1.00 29.16 95 GLY A CA 1
ATOM 762 C C . GLY A 1 95 ? -18.467 33.316 44.123 1.00 29.16 95 GLY A C 1
ATOM 763 O O . GLY A 1 95 ? -18.332 32.102 44.098 1.00 29.16 95 GLY A O 1
ATOM 764 N N . GLY A 1 96 ? -17.654 34.140 43.442 1.00 34.34 96 GLY A N 1
ATOM 765 C CA . GLY A 1 96 ? -16.275 33.762 43.052 1.00 34.34 96 GLY A CA 1
ATOM 766 C C . GLY A 1 96 ? -15.324 33.766 44.272 1.00 34.34 96 GLY A C 1
ATOM 767 O O . GLY A 1 96 ? -15.789 34.134 45.355 1.00 34.34 96 GLY A O 1
ATOM 768 N N . PRO A 1 97 ? -14.015 33.419 44.144 1.00 44.97 97 PRO A N 1
ATOM 769 C CA . PRO A 1 97 ? -13.092 34.162 43.264 1.00 44.97 97 PRO A CA 1
ATOM 770 C C . PRO A 1 97 ? -11.945 33.375 42.558 1.00 44.97 97 PRO A C 1
ATOM 772 O O . PRO A 1 97 ? -11.449 32.373 43.052 1.00 44.97 97 PRO A O 1
ATOM 775 N N . ASN A 1 98 ? -11.502 33.951 41.427 1.00 35.41 98 ASN A N 1
ATOM 776 C CA . ASN A 1 98 ? -10.141 34.062 40.848 1.00 35.41 98 ASN A CA 1
ATOM 777 C C . ASN A 1 98 ? -9.129 32.901 40.920 1.00 35.41 98 ASN A C 1
ATOM 779 O O . ASN A 1 98 ? -8.577 32.682 41.990 1.00 35.41 98 ASN A O 1
ATOM 783 N N . VAL A 1 99 ? -8.682 32.397 39.751 1.00 35.19 99 VAL A N 1
ATOM 784 C CA . VAL A 1 99 ? -7.245 32.190 39.438 1.00 35.19 99 VAL A CA 1
ATOM 785 C C . VAL A 1 99 ? -6.999 32.376 37.922 1.00 35.19 99 VAL A C 1
ATOM 787 O O . VAL A 1 99 ? -7.578 31.670 37.104 1.00 35.19 99 VAL A O 1
ATOM 790 N N . VAL A 1 100 ? -6.109 33.333 37.630 1.00 37.16 100 VAL A N 1
ATOM 791 C CA . VAL A 1 100 ? -5.263 33.603 36.443 1.00 37.16 100 VAL A CA 1
ATOM 792 C C . VAL A 1 100 ? -5.876 33.924 35.075 1.00 37.16 100 VAL A C 1
ATOM 794 O O . VAL A 1 100 ? -6.088 33.080 34.210 1.00 37.16 100 VAL A O 1
ATOM 797 N N . ASP A 1 101 ? -5.974 35.235 34.864 1.00 36.12 101 ASP A N 1
ATOM 798 C CA . ASP A 1 101 ? -5.527 35.919 33.653 1.00 36.12 101 ASP A CA 1
ATOM 799 C C . ASP A 1 101 ? -4.104 35.465 33.253 1.00 36.12 101 ASP A C 1
ATOM 801 O O . ASP A 1 101 ? -3.195 35.403 34.086 1.00 36.12 101 ASP A O 1
ATOM 805 N N . CYS A 1 102 ? -3.928 35.106 31.985 1.00 33.84 102 CYS A N 1
ATOM 806 C CA . CYS A 1 102 ? -2.629 34.948 31.338 1.00 33.84 102 CYS A CA 1
ATOM 807 C C . CYS A 1 102 ? -2.704 35.655 29.985 1.00 33.84 102 CYS A C 1
ATOM 809 O O . CYS A 1 102 ? -2.640 35.024 28.929 1.00 33.84 102 CYS A O 1
ATOM 811 N N . GLU A 1 103 ? -2.874 36.975 30.012 1.00 45.19 103 GLU A N 1
ATOM 812 C CA . GLU A 1 103 ? -2.472 37.801 28.883 1.00 45.19 103 GLU A CA 1
ATOM 813 C C . GLU A 1 103 ? -0.934 37.885 28.814 1.00 45.19 103 GLU A C 1
ATOM 815 O O . GLU A 1 103 ? -0.239 38.029 29.819 1.00 45.19 103 GLU A O 1
ATOM 820 N N . SER A 1 104 ? -0.413 37.815 27.586 1.00 50.19 104 SER A N 1
ATOM 821 C CA . SER A 1 104 ? 1.005 37.893 27.197 1.00 50.19 104 SER A CA 1
ATOM 822 C C . SER A 1 104 ? 1.813 36.585 27.204 1.00 50.19 104 SER A C 1
ATOM 824 O O . SER A 1 104 ? 2.772 36.395 27.951 1.00 50.19 104 SER A O 1
ATOM 826 N N . SER A 1 105 ? 1.513 35.716 26.234 1.00 40.00 105 SER A N 1
ATOM 827 C CA . SER A 1 105 ? 2.554 34.924 25.570 1.00 40.00 105 SER A CA 1
ATOM 828 C C . SER A 1 105 ? 2.502 35.222 24.064 1.00 40.00 105 SER A C 1
ATOM 830 O O . SER A 1 105 ? 1.502 34.890 23.424 1.00 40.00 105 SER A O 1
ATOM 832 N N . PRO A 1 106 ? 3.518 35.876 23.465 1.00 46.12 106 PRO A N 1
ATOM 833 C CA . PRO A 1 106 ? 3.510 36.296 22.060 1.00 46.12 106 PRO A CA 1
ATOM 834 C C . PRO A 1 106 ? 3.835 35.135 21.105 1.00 46.12 106 PRO A C 1
ATOM 836 O O . PRO A 1 106 ? 4.619 35.279 20.173 1.00 46.12 106 PRO A O 1
ATOM 839 N N . GLN A 1 107 ? 3.226 33.974 21.342 1.00 47.94 107 GLN A N 1
ATOM 840 C CA . GLN A 1 107 ? 3.442 32.757 20.567 1.00 47.94 107 GLN A CA 1
ATOM 841 C C . GLN A 1 107 ? 2.111 32.079 20.197 1.00 47.94 107 GLN A C 1
ATOM 843 O O . GLN A 1 107 ? 2.016 30.855 20.175 1.00 47.94 107 GLN A O 1
ATOM 848 N N . SER A 1 108 ? 1.057 32.847 19.901 1.00 42.81 108 SER A N 1
ATOM 849 C CA . SER A 1 108 ? -0.142 32.297 19.263 1.00 42.81 108 SER A CA 1
ATOM 850 C C . SER A 1 108 ? 0.044 32.290 17.743 1.00 42.81 108 SER A C 1
ATOM 852 O O . SER A 1 108 ? -0.320 33.220 17.025 1.00 42.81 108 SER A O 1
ATOM 854 N N . TYR A 1 109 ? 0.610 31.205 17.211 1.00 46.94 109 TYR A N 1
ATOM 855 C CA . TYR A 1 109 ? 0.290 30.866 15.829 1.00 46.94 109 TYR A CA 1
ATOM 856 C C . TYR A 1 109 ? -1.218 30.609 15.779 1.00 46.94 109 TYR A C 1
ATOM 858 O O . TYR A 1 109 ? -1.726 29.703 16.440 1.00 46.94 109 TYR A O 1
ATOM 866 N N . VAL A 1 110 ? -1.938 31.420 15.007 1.00 53.75 110 VAL A N 1
ATOM 867 C CA . VAL A 1 110 ? -3.303 31.110 14.576 1.00 53.75 110 VAL A CA 1
ATOM 868 C C . VAL A 1 110 ? -3.183 29.939 13.602 1.00 53.75 110 VAL A C 1
ATOM 870 O O . VAL A 1 110 ? -3.030 30.115 12.395 1.00 53.75 110 VAL A O 1
ATOM 873 N N . ILE A 1 111 ? -3.133 28.731 14.154 1.00 63.81 111 ILE A N 1
ATOM 874 C CA . ILE A 1 111 ? -3.114 27.483 13.402 1.00 63.81 111 ILE A CA 1
ATOM 875 C C . ILE A 1 111 ? -4.545 27.287 12.899 1.00 63.81 111 ILE A C 1
ATOM 877 O O . ILE A 1 111 ? -5.467 27.098 13.687 1.00 63.81 111 ILE A O 1
ATOM 881 N N . THR A 1 112 ? -4.711 27.376 11.583 1.00 57.28 112 THR A N 1
ATOM 882 C CA . THR A 1 112 ? -5.945 27.079 10.842 1.00 57.28 112 THR A CA 1
ATOM 883 C C . THR A 1 112 ? -7.001 28.200 10.861 1.00 57.28 112 THR A C 1
ATOM 885 O O . THR A 1 112 ? -7.702 28.392 11.858 1.00 57.28 112 THR A O 1
ATOM 888 N N . PRO A 1 113 ? -7.195 28.944 9.748 1.00 56.25 113 PRO A N 1
ATOM 889 C CA . PRO A 1 113 ? -8.389 29.771 9.600 1.00 56.25 113 PRO A CA 1
ATOM 890 C C . PRO A 1 113 ? -9.616 28.866 9.732 1.00 56.25 113 PRO A C 1
ATOM 892 O O . PRO A 1 113 ? -9.710 27.853 9.040 1.00 56.25 113 PRO A O 1
ATOM 895 N N . LYS A 1 114 ? -10.540 29.208 10.642 1.00 53.22 114 LYS A N 1
ATOM 896 C CA . LYS A 1 114 ? -11.775 28.443 10.853 1.00 53.22 114 LYS A CA 1
ATOM 897 C C . LYS A 1 114 ? -12.467 28.266 9.505 1.00 53.22 114 LYS A C 1
ATOM 899 O O . LYS A 1 114 ? -12.915 29.249 8.913 1.00 53.22 114 LYS A O 1
ATOM 904 N N . GLY A 1 115 ? -12.497 27.021 9.024 1.00 49.56 115 GLY A N 1
ATOM 905 C CA . GLY A 1 115 ? -13.152 26.628 7.786 1.00 49.56 115 GLY A CA 1
ATOM 906 C C . GLY A 1 115 ? -14.622 26.996 7.882 1.00 49.56 115 GLY A C 1
ATOM 907 O O . GLY A 1 115 ? -15.417 26.295 8.497 1.00 49.56 115 GLY A O 1
ATOM 908 N N . SER A 1 116 ? -14.962 28.154 7.338 1.00 44.19 116 SER A N 1
ATOM 909 C CA . SER A 1 116 ? -16.304 28.699 7.381 1.00 44.19 116 SER A CA 1
ATOM 910 C C . SER A 1 116 ? -17.225 27.816 6.542 1.00 44.19 116 SER A C 1
ATOM 912 O O . SER A 1 116 ? -17.026 27.654 5.343 1.00 44.19 116 SER A O 1
ATOM 914 N N . ASN A 1 117 ? -18.233 27.246 7.206 1.00 49.66 117 ASN A N 1
ATOM 915 C CA . ASN A 1 117 ? -19.529 26.853 6.649 1.00 49.66 117 ASN A CA 1
ATOM 916 C C . ASN A 1 117 ? -19.486 26.112 5.303 1.00 49.66 117 ASN A C 1
ATOM 918 O O . ASN A 1 117 ? -20.201 26.469 4.365 1.00 49.66 117 ASN A O 1
ATOM 922 N N . LYS A 1 118 ? -18.684 25.049 5.204 1.00 51.59 118 LYS A N 1
ATOM 923 C CA . LYS A 1 118 ? -18.902 24.054 4.149 1.00 51.59 118 LYS A CA 1
ATOM 924 C C . LYS A 1 118 ? -20.133 23.244 4.576 1.00 51.59 118 LYS A C 1
ATOM 926 O O . LYS A 1 118 ? -20.118 22.738 5.700 1.00 51.59 118 LYS A O 1
ATOM 931 N N . PRO A 1 119 ? -21.198 23.117 3.762 1.00 50.75 119 PRO A N 1
ATOM 932 C CA . PRO A 1 119 ? -22.260 22.171 4.084 1.00 50.75 119 PRO A CA 1
ATOM 933 C C . PRO A 1 119 ? -21.606 20.803 4.287 1.00 50.75 119 PRO A C 1
ATOM 935 O O . PRO A 1 119 ? -20.759 20.426 3.476 1.00 50.75 119 PRO A O 1
ATOM 938 N N . LEU A 1 120 ? -21.946 20.104 5.377 1.00 50.59 120 LEU A N 1
ATOM 939 C CA . LEU A 1 120 ? -21.500 18.734 5.625 1.00 50.59 120 LEU A CA 1
ATOM 940 C C . LEU A 1 120 ? -21.841 17.922 4.376 1.00 50.59 120 LEU A C 1
ATOM 942 O O . LEU A 1 120 ? -22.992 17.543 4.161 1.00 50.59 120 LEU A O 1
ATOM 946 N N . ILE A 1 121 ? -20.853 17.693 3.511 1.00 49.69 121 ILE A N 1
ATOM 947 C CA . ILE A 1 121 ? -21.008 16.754 2.415 1.00 49.69 121 ILE A CA 1
ATOM 948 C C . ILE A 1 121 ? -20.910 15.397 3.088 1.00 49.69 121 ILE A C 1
ATOM 950 O O . ILE A 1 121 ? -19.832 14.811 3.190 1.00 49.69 121 ILE A O 1
ATOM 954 N N . THR A 1 122 ? -22.049 14.928 3.600 1.00 51.34 122 THR A N 1
ATOM 955 C CA . THR A 1 122 ? -22.244 13.526 3.935 1.00 51.34 122 THR A CA 1
ATOM 956 C C . THR A 1 122 ? -21.814 12.760 2.695 1.00 51.34 122 THR A C 1
ATOM 958 O O . THR A 1 122 ? -22.362 12.956 1.604 1.00 51.34 122 THR A O 1
ATOM 961 N N . SER A 1 123 ? -20.731 11.999 2.827 1.00 52.47 123 SER A N 1
ATOM 962 C CA . SER A 1 123 ? -20.168 11.227 1.727 1.00 52.47 123 SER A CA 1
ATOM 963 C C . SER A 1 123 ? -21.297 10.434 1.061 1.00 52.47 123 SER A C 1
ATOM 965 O O . SER A 1 123 ? -22.122 9.806 1.722 1.00 52.47 123 SER A O 1
ATOM 967 N N . LYS A 1 124 ? -21.390 10.494 -0.274 1.00 54.72 124 LYS A N 1
ATOM 968 C CA . LYS A 1 124 ? -22.482 9.851 -1.033 1.00 54.72 124 LYS A CA 1
ATOM 969 C C . LYS A 1 124 ? -22.474 8.316 -0.912 1.00 54.72 124 LYS A C 1
ATOM 971 O O . LYS A 1 124 ? -23.380 7.663 -1.431 1.00 54.72 124 LYS A O 1
ATOM 976 N N . SER A 1 125 ? -21.459 7.734 -0.269 1.00 54.41 125 SER A N 1
ATOM 977 C CA . SER A 1 125 ? -21.328 6.299 -0.042 1.00 54.41 125 SER A CA 1
ATOM 978 C C . SER A 1 125 ? -20.792 6.003 1.361 1.00 54.41 125 SER A C 1
ATOM 980 O O . SER A 1 125 ? -19.883 6.678 1.838 1.00 54.41 125 SER A O 1
ATOM 982 N N . ALA A 1 126 ? -21.341 4.969 2.002 1.00 59.31 126 ALA A N 1
ATOM 983 C CA . ALA A 1 126 ? -20.924 4.514 3.329 1.00 59.31 126 ALA A CA 1
ATOM 984 C C . ALA A 1 126 ? -19.483 3.962 3.358 1.00 59.31 126 ALA A C 1
ATOM 986 O O . ALA A 1 126 ? -18.851 3.951 4.410 1.00 59.31 126 ALA A O 1
ATOM 987 N N . GLU A 1 127 ? -18.928 3.592 2.201 1.00 57.69 127 GLU A N 1
ATOM 988 C CA . GLU A 1 127 ? -17.643 2.885 2.077 1.00 57.69 127 GLU A CA 1
ATOM 989 C C . GLU A 1 127 ? -16.463 3.798 1.707 1.00 57.69 127 GLU A C 1
ATOM 991 O O . GLU A 1 127 ? -15.310 3.438 1.912 1.00 57.69 127 GLU A O 1
ATOM 996 N N . ASP A 1 128 ? -16.718 5.009 1.208 1.00 58.16 128 ASP A N 1
ATOM 997 C CA . ASP A 1 128 ? -15.662 5.904 0.722 1.00 58.16 128 ASP A CA 1
ATOM 998 C C . ASP A 1 128 ? -15.303 6.948 1.784 1.00 58.16 128 ASP A C 1
ATOM 1000 O O . ASP A 1 128 ? -16.165 7.693 2.251 1.00 58.16 128 ASP A O 1
ATOM 1004 N N . TYR A 1 129 ? -14.048 6.951 2.227 1.00 59.84 129 TYR A N 1
ATOM 1005 C CA . TYR A 1 129 ? -13.525 7.915 3.200 1.00 59.84 129 TYR A CA 1
ATOM 1006 C C . TYR A 1 129 ? -12.995 9.194 2.539 1.00 59.84 129 TYR A C 1
ATOM 1008 O O . TYR A 1 129 ? -12.433 10.038 3.229 1.00 59.84 129 TYR A O 1
ATOM 1016 N N . GLY A 1 130 ? -13.182 9.366 1.224 1.00 57.53 130 GLY A N 1
ATOM 1017 C CA . GLY A 1 130 ? -12.673 10.543 0.520 1.00 57.53 130 GLY A CA 1
ATOM 1018 C C . GLY A 1 130 ? -11.147 10.599 0.543 1.00 57.53 130 GLY A C 1
ATOM 1019 O O . GLY A 1 130 ? -10.577 11.679 0.541 1.00 57.53 130 GLY A O 1
ATOM 1020 N N . MET A 1 131 ? -10.498 9.431 0.571 1.00 56.81 131 MET A N 1
ATOM 1021 C CA . MET A 1 131 ? -9.051 9.275 0.387 1.00 56.81 131 MET A CA 1
ATOM 1022 C C . MET A 1 131 ? -8.713 9.293 -1.109 1.00 56.81 131 MET A C 1
ATOM 1024 O O . MET A 1 131 ? -7.913 8.487 -1.595 1.00 56.81 131 MET A O 1
ATOM 1028 N N . ASP A 1 132 ? -9.404 10.131 -1.882 1.00 55.06 132 ASP A N 1
ATOM 1029 C CA . ASP A 1 132 ? -9.057 10.301 -3.279 1.00 55.06 132 ASP A CA 1
ATOM 1030 C C . ASP A 1 132 ? -7.757 11.109 -3.376 1.00 55.06 132 ASP A C 1
ATOM 1032 O O . ASP A 1 132 ? -7.367 11.848 -2.478 1.00 55.06 132 ASP A O 1
ATOM 1036 N N . GLN A 1 133 ? -6.993 10.882 -4.443 1.00 53.94 133 GLN A N 1
ATOM 1037 C CA . GLN A 1 133 ? -5.659 11.467 -4.647 1.00 53.94 133 GLN A CA 1
ATOM 1038 C C . GLN A 1 133 ? -5.713 12.978 -4.939 1.00 53.94 133 GLN A C 1
ATOM 1040 O O . GLN A 1 133 ? -4.791 13.541 -5.536 1.00 53.94 133 GLN A O 1
ATOM 1045 N N . ASN A 1 134 ? -6.814 13.630 -4.587 1.00 51.09 134 ASN A N 1
ATOM 1046 C CA . ASN A 1 134 ? -7.037 15.030 -4.832 1.00 51.09 134 ASN A CA 1
ATOM 1047 C C . ASN A 1 134 ? -6.288 15.780 -3.734 1.00 51.09 134 ASN A C 1
ATOM 1049 O O . ASN A 1 134 ? -6.523 15.569 -2.552 1.00 51.09 134 ASN A O 1
ATOM 1053 N N . SER A 1 135 ? -5.389 16.680 -4.117 1.00 50.50 135 SER A N 1
ATOM 1054 C CA . SER A 1 135 ? -4.558 17.467 -3.195 1.00 50.50 135 SER A CA 1
ATOM 1055 C C . SER A 1 135 ? -5.335 18.438 -2.292 1.00 50.50 135 SER A C 1
ATOM 1057 O O . SER A 1 135 ? -4.717 19.264 -1.625 1.00 50.50 135 SER A O 1
ATOM 1059 N N . ASP A 1 136 ? -6.667 18.383 -2.295 1.00 55.41 136 ASP A N 1
ATOM 1060 C CA . ASP A 1 136 ? -7.499 19.044 -1.297 1.00 55.41 136 ASP A CA 1
ATOM 1061 C C . ASP A 1 136 ? -7.533 18.134 -0.063 1.00 55.41 136 ASP A C 1
ATOM 1063 O O . ASP A 1 136 ? -8.528 17.465 0.208 1.00 55.41 136 ASP A O 1
ATOM 1067 N N . ASP A 1 137 ? -6.389 18.062 0.633 1.00 51.78 137 ASP A N 1
ATOM 1068 C CA . ASP A 1 137 ? -6.195 17.455 1.959 1.00 51.78 137 ASP A CA 1
ATOM 1069 C C . ASP A 1 137 ? -7.021 18.232 2.994 1.00 51.78 137 ASP A C 1
ATOM 1071 O O . ASP A 1 137 ? -6.521 18.873 3.919 1.00 51.78 137 ASP A O 1
ATOM 1075 N N . SER A 1 138 ? -8.336 18.238 2.796 1.00 55.50 138 SER A N 1
ATOM 1076 C CA . SER A 1 138 ? -9.279 18.530 3.847 1.00 55.50 138 SER A CA 1
ATOM 1077 C C . SER A 1 138 ? -9.226 17.322 4.768 1.00 55.50 138 SER A C 1
ATOM 1079 O O . SER A 1 138 ? -9.998 16.371 4.607 1.00 55.50 138 SER A O 1
ATOM 1081 N N . THR A 1 139 ? -8.257 17.346 5.677 1.00 58.38 139 THR A N 1
ATOM 1082 C CA . THR A 1 139 ? -8.210 16.475 6.844 1.00 58.38 139 THR A CA 1
ATOM 1083 C C . THR A 1 139 ? -9.628 16.364 7.401 1.00 58.38 139 THR A C 1
ATOM 1085 O O . THR A 1 139 ? -10.333 17.377 7.488 1.00 58.38 139 THR A O 1
ATOM 1088 N N . ASP A 1 140 ? -10.077 15.136 7.673 1.00 58.97 140 ASP A N 1
ATOM 1089 C CA . ASP A 1 140 ? -11.353 14.913 8.350 1.00 58.97 140 ASP A CA 1
ATOM 1090 C C . ASP A 1 140 ? -11.353 15.793 9.602 1.00 58.97 140 ASP A C 1
ATOM 1092 O O . ASP A 1 140 ? -10.383 15.798 10.361 1.00 58.97 140 ASP A O 1
ATOM 1096 N N . ASP A 1 141 ? -12.370 16.640 9.749 1.00 60.62 141 ASP A N 1
ATOM 1097 C CA . ASP A 1 141 ? -12.471 17.450 10.952 1.00 60.62 141 ASP A CA 1
ATOM 1098 C C . ASP A 1 141 ? -12.727 16.469 12.094 1.00 60.62 141 ASP A C 1
ATOM 1100 O O . ASP A 1 141 ? -13.817 15.917 12.205 1.00 60.62 141 ASP A O 1
ATOM 1104 N N . GLU A 1 142 ? -11.709 16.218 12.917 1.00 59.00 142 GLU A N 1
ATOM 1105 C CA . GLU A 1 142 ? -11.772 15.292 14.055 1.00 59.00 142 GLU A CA 1
ATOM 1106 C C . GLU A 1 142 ? -12.940 15.625 15.004 1.00 59.00 142 GLU A C 1
ATOM 1108 O O . GLU A 1 142 ? -13.448 14.752 15.708 1.00 59.00 142 GLU A O 1
ATOM 1113 N N . SER A 1 143 ? -13.404 16.885 15.016 1.00 58.84 143 SER A N 1
ATOM 1114 C CA . SER A 1 143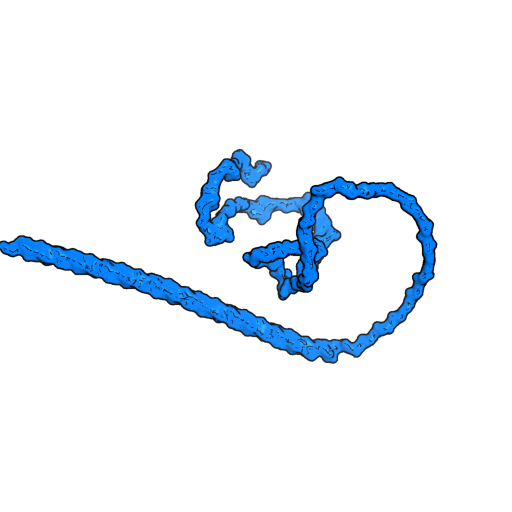 ? -14.569 17.316 15.803 1.00 58.84 143 SER A CA 1
ATOM 1115 C C . SER A 1 143 ? -15.916 17.072 15.105 1.00 58.84 143 SER A C 1
ATOM 1117 O O . SER A 1 143 ? -16.963 17.161 15.749 1.00 58.84 143 SER A O 1
ATOM 1119 N N . ALA A 1 144 ? -15.913 16.769 13.807 1.00 61.59 144 ALA A N 1
ATOM 1120 C CA . ALA A 1 144 ? -17.088 16.530 12.975 1.00 61.59 144 ALA A CA 1
ATOM 1121 C C . ALA A 1 144 ? -16.828 15.369 11.989 1.00 61.59 144 ALA A C 1
ATOM 1123 O O . ALA A 1 144 ? -16.720 15.601 10.779 1.00 61.59 144 ALA A O 1
ATOM 1124 N N . PRO A 1 145 ? -16.761 14.116 12.485 1.00 64.81 145 PRO A N 1
ATOM 1125 C CA . PRO A 1 145 ? -16.436 12.960 11.661 1.00 64.81 145 PRO A CA 1
ATOM 1126 C C . PRO A 1 145 ? -17.431 12.824 10.508 1.00 64.81 145 PRO A C 1
ATOM 1128 O O . PRO A 1 145 ? -18.652 12.832 10.700 1.00 64.81 145 PRO A O 1
ATOM 1131 N N . ARG A 1 146 ? -16.918 12.662 9.284 1.00 69.00 146 ARG A N 1
ATOM 1132 C CA . ARG A 1 146 ? -17.753 12.563 8.067 1.00 69.00 146 ARG A CA 1
ATOM 1133 C C . ARG A 1 146 ? -18.723 11.380 8.072 1.00 69.00 146 ARG A C 1
ATOM 1135 O O . ARG A 1 146 ? -19.676 11.378 7.288 1.00 69.00 146 ARG A O 1
ATOM 1142 N N . LYS A 1 147 ? -18.477 10.369 8.910 1.00 72.50 147 LYS A N 1
ATOM 1143 C CA . LYS A 1 147 ? -19.316 9.177 9.088 1.00 72.50 147 LYS A CA 1
ATOM 1144 C C . LYS A 1 147 ? -19.633 8.966 10.573 1.00 72.50 147 LYS A C 1
ATOM 1146 O O . LYS A 1 147 ? -18.784 9.263 11.412 1.00 72.50 147 LYS A O 1
ATOM 1151 N N . PRO A 1 148 ? -20.819 8.423 10.910 1.00 80.69 148 PRO A N 1
ATOM 1152 C CA . PRO A 1 148 ? -21.109 8.033 12.282 1.00 80.69 148 PRO A CA 1
ATOM 1153 C C . PRO A 1 148 ? -20.122 6.955 12.744 1.00 80.69 148 PRO A C 1
ATOM 1155 O O . PRO A 1 148 ? -19.755 6.062 11.975 1.00 80.69 148 PRO A O 1
ATOM 1158 N N . ILE A 1 149 ? -19.705 7.042 14.005 1.00 82.25 149 ILE A N 1
ATOM 1159 C CA . ILE A 1 149 ? -18.787 6.078 14.613 1.00 82.25 149 ILE A CA 1
ATOM 1160 C C . ILE A 1 149 ? -19.493 4.713 14.675 1.00 82.25 149 ILE A C 1
ATOM 1162 O O . ILE A 1 149 ? -20.623 4.635 15.164 1.00 82.25 149 ILE A O 1
ATOM 1166 N N . PRO A 1 150 ? -18.875 3.628 14.178 1.00 87.19 150 PRO A N 1
ATOM 1167 C CA . PRO A 1 150 ? -19.466 2.302 14.274 1.00 87.19 150 PRO A CA 1
ATOM 1168 C C . PRO A 1 150 ? -19.514 1.838 15.735 1.00 87.19 150 PRO A C 1
ATOM 1170 O O . PRO A 1 150 ? -18.627 2.149 16.526 1.00 87.19 150 PRO A O 1
ATOM 1173 N N . SER A 1 151 ? -20.511 1.025 16.088 1.00 89.75 151 SER A N 1
ATOM 1174 C CA . SER A 1 151 ? -20.772 0.624 17.480 1.00 89.75 151 SER A CA 1
ATOM 1175 C C . SER A 1 151 ? -19.599 -0.080 18.174 1.00 89.75 151 SER A C 1
ATOM 1177 O O . SER A 1 151 ? -19.452 0.046 19.385 1.00 89.75 151 SER A O 1
ATOM 1179 N N . TRP A 1 152 ? -18.736 -0.796 17.443 1.00 92.62 152 TRP A N 1
ATOM 1180 C CA . TRP A 1 152 ? -17.542 -1.433 18.020 1.00 92.62 152 TRP A CA 1
ATOM 1181 C C . TRP A 1 152 ? -16.464 -0.420 18.438 1.00 92.62 152 TRP A C 1
ATOM 1183 O O . TRP A 1 152 ? -15.681 -0.705 19.341 1.00 92.62 152 TRP A O 1
ATOM 1193 N N . ALA A 1 153 ? -16.431 0.747 17.789 1.00 90.19 153 ALA A N 1
ATOM 1194 C CA . ALA A 1 153 ? -15.509 1.842 18.081 1.00 90.19 153 ALA A CA 1
ATOM 1195 C C . ALA A 1 153 ? -16.106 2.852 19.080 1.00 90.19 153 ALA A C 1
ATOM 1197 O O . ALA A 1 153 ? -15.455 3.829 19.440 1.00 90.19 153 ALA A O 1
ATOM 1198 N N . GLU A 1 154 ? -17.337 2.620 19.540 1.00 90.06 154 GLU A N 1
ATOM 1199 C CA . GLU A 1 154 ? -17.984 3.415 20.579 1.00 90.06 154 GLU A CA 1
ATOM 1200 C C . GLU A 1 154 ? -17.415 3.067 21.965 1.00 90.06 154 GLU A C 1
ATOM 1202 O O . GLU A 1 154 ? -17.131 1.904 22.257 1.00 90.06 154 GLU A O 1
ATOM 1207 N N . GLY A 1 155 ? -17.269 4.072 22.836 1.00 91.62 155 GLY A N 1
ATOM 1208 C CA . GLY A 1 155 ? -16.529 3.991 24.103 1.00 91.62 155 GLY A CA 1
ATOM 1209 C C . GLY A 1 155 ? -16.745 2.711 24.931 1.00 91.62 155 GLY A C 1
ATOM 1210 O O . GLY A 1 155 ? -15.762 2.016 25.198 1.00 91.62 155 GLY A O 1
ATOM 1211 N N . PRO A 1 156 ? -17.985 2.351 25.319 1.00 93.50 156 PRO A N 1
ATOM 1212 C CA . PRO A 1 156 ? -18.233 1.170 26.149 1.00 93.50 156 PRO A CA 1
ATOM 1213 C C . PRO A 1 156 ? -17.818 -0.149 25.481 1.00 93.50 156 PRO A C 1
ATOM 1215 O O . PRO A 1 156 ? -17.197 -1.001 26.119 1.00 93.50 156 PRO A O 1
ATOM 1218 N N . ASN A 1 157 ? -18.124 -0.316 24.192 1.00 93.75 157 ASN A N 1
ATOM 1219 C CA . ASN A 1 157 ? -17.804 -1.536 23.447 1.00 93.75 157 ASN A CA 1
ATOM 1220 C C . ASN A 1 157 ? -16.301 -1.633 23.169 1.00 93.75 157 ASN A C 1
ATOM 1222 O O . ASN A 1 157 ? -15.699 -2.689 23.371 1.00 93.75 157 ASN A O 1
ATOM 1226 N N . LEU A 1 158 ? -15.683 -0.517 22.777 1.00 95.56 158 LEU A N 1
ATOM 1227 C CA . LEU A 1 158 ? -14.250 -0.423 22.527 1.00 95.56 158 LEU A CA 1
ATOM 1228 C C . LEU A 1 158 ? -13.445 -0.792 23.778 1.00 95.56 158 LEU A C 1
ATOM 1230 O O . LEU A 1 158 ? -12.526 -1.605 23.695 1.00 95.56 158 LEU A O 1
ATOM 1234 N N . GLN A 1 159 ? -13.819 -0.261 24.948 1.00 95.88 159 GLN A N 1
ATOM 1235 C CA . GLN A 1 159 ? -13.161 -0.584 26.219 1.00 95.88 159 GLN A CA 1
ATOM 1236 C C . GLN A 1 159 ? -13.213 -2.086 26.521 1.00 95.88 159 GLN A C 1
ATOM 1238 O O . GLN A 1 159 ? -12.192 -2.684 26.863 1.00 95.88 159 GLN A O 1
ATOM 1243 N N . GLN A 1 160 ? -14.375 -2.719 26.339 1.00 95.44 160 GLN A N 1
ATOM 1244 C CA . GLN A 1 160 ? -14.515 -4.161 26.542 1.00 95.44 160 GLN A CA 1
ATOM 1245 C C . GLN A 1 160 ? -13.641 -4.974 25.577 1.00 95.44 160 GLN A C 1
ATOM 1247 O O . GLN A 1 160 ? -13.028 -5.961 25.990 1.00 95.44 160 GLN A O 1
ATOM 1252 N N . ILE A 1 161 ? -13.570 -4.578 24.302 1.00 94.81 161 ILE A N 1
ATOM 1253 C CA . ILE A 1 161 ? -12.754 -5.259 23.285 1.00 94.81 161 ILE A CA 1
ATOM 1254 C C . ILE A 1 161 ? -11.259 -5.106 23.599 1.00 94.81 161 ILE A C 1
ATOM 1256 O O . ILE A 1 161 ? -10.537 -6.103 23.584 1.00 94.81 161 ILE A O 1
ATOM 1260 N N . ILE A 1 162 ? -10.808 -3.899 23.956 1.00 95.50 162 ILE A N 1
ATOM 1261 C CA . ILE A 1 162 ? -9.413 -3.632 24.333 1.00 95.50 162 ILE A CA 1
ATOM 1262 C C . ILE A 1 162 ? -9.014 -4.467 25.552 1.00 95.50 162 ILE A C 1
ATOM 1264 O O . ILE A 1 162 ? -7.964 -5.107 25.531 1.00 95.50 162 ILE A O 1
ATOM 1268 N N . MET A 1 163 ? -9.853 -4.516 26.594 1.00 96.00 163 MET A N 1
ATOM 1269 C CA . MET A 1 163 ? -9.580 -5.347 27.772 1.00 96.00 163 MET A CA 1
ATOM 1270 C C . MET A 1 163 ? -9.451 -6.825 27.392 1.00 96.00 163 MET A C 1
ATOM 1272 O O . MET A 1 163 ? -8.507 -7.487 27.815 1.00 96.00 163 MET A O 1
ATOM 1276 N N . LYS A 1 164 ? -10.356 -7.344 26.553 1.00 95.19 164 LYS A N 1
ATOM 1277 C CA . LYS A 1 164 ? -10.282 -8.732 26.070 1.00 95.19 164 LYS A CA 1
ATOM 1278 C C . LYS A 1 164 ? -8.992 -9.005 25.297 1.00 95.19 164 LYS A C 1
ATOM 1280 O O . LYS A 1 164 ? -8.359 -10.024 25.550 1.00 95.19 164 LYS A O 1
ATOM 1285 N N . GLN A 1 165 ? -8.592 -8.106 24.398 1.00 94.56 165 GLN A N 1
ATOM 1286 C CA . GLN A 1 165 ? -7.358 -8.251 23.622 1.00 94.56 165 GLN A CA 1
ATOM 1287 C C . GLN A 1 165 ? -6.108 -8.180 24.510 1.00 94.56 165 GLN A C 1
ATOM 1289 O O . GLN A 1 165 ? -5.142 -8.893 24.258 1.00 94.56 165 GLN A O 1
ATOM 1294 N N . TYR A 1 166 ? -6.132 -7.357 25.561 1.00 94.25 166 TYR A N 1
ATOM 1295 C CA . TYR A 1 166 ? -5.033 -7.256 26.519 1.00 94.25 166 TYR A CA 1
ATOM 1296 C C . TYR A 1 166 ? -4.861 -8.537 27.345 1.00 94.25 166 TYR A C 1
ATOM 1298 O O . TYR A 1 166 ? -3.746 -9.031 27.489 1.00 94.25 166 TYR A O 1
ATOM 1306 N N . PHE A 1 167 ? -5.958 -9.090 27.873 1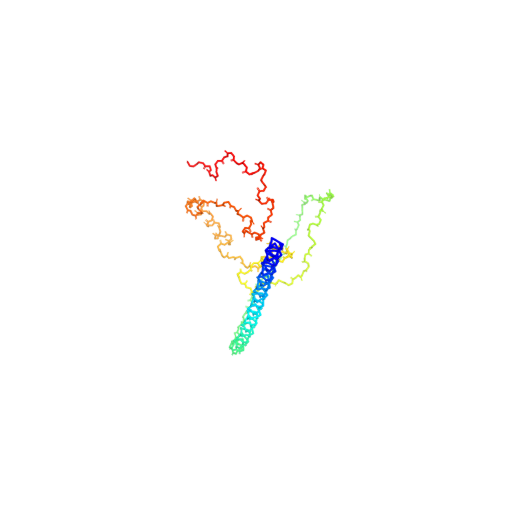.00 95.81 167 PHE A N 1
ATOM 1307 C CA . PHE A 1 167 ? -5.907 -10.300 28.702 1.00 95.81 167 PHE A CA 1
ATOM 1308 C C . PHE A 1 167 ? -5.750 -11.593 27.894 1.00 95.81 167 PHE A C 1
ATOM 1310 O O . PHE A 1 167 ? -5.287 -12.592 28.437 1.00 95.81 167 PHE A O 1
ATOM 1317 N N . ASN A 1 168 ? -6.123 -11.585 26.615 1.00 93.50 168 ASN A N 1
ATOM 1318 C CA . ASN A 1 168 ? -5.977 -12.720 25.712 1.00 93.50 168 ASN A CA 1
ATOM 1319 C C . ASN A 1 168 ? -5.339 -12.264 24.388 1.00 93.50 168 ASN A C 1
ATOM 1321 O O . ASN A 1 168 ? -6.052 -12.120 23.385 1.00 93.50 168 ASN A O 1
ATOM 1325 N N . PRO A 1 169 ? -4.018 -12.000 24.378 1.00 90.75 169 PRO A N 1
ATOM 1326 C CA . PRO A 1 169 ? -3.334 -11.552 23.177 1.00 90.75 169 PRO A CA 1
ATOM 1327 C C . PRO A 1 169 ? -3.290 -12.685 22.138 1.00 90.75 169 PRO A C 1
ATOM 1329 O O . PRO A 1 169 ? -2.857 -13.794 22.459 1.00 90.75 169 PRO A O 1
ATOM 1332 N N . PRO A 1 170 ? -3.727 -12.437 20.891 1.00 89.00 170 PRO A N 1
ATOM 1333 C CA . PRO A 1 170 ? -3.577 -13.406 19.813 1.00 89.00 170 PRO A CA 1
ATOM 1334 C C . PRO A 1 170 ? -2.104 -13.549 19.404 1.00 89.00 170 PRO A C 1
ATOM 1336 O O . PRO A 1 170 ? -1.301 -12.634 19.601 1.00 89.00 170 PRO A O 1
ATOM 1339 N N . ASP A 1 171 ? -1.751 -14.678 18.785 1.00 91.06 171 ASP A N 1
ATOM 1340 C CA . ASP A 1 171 ? -0.417 -14.866 18.208 1.00 91.06 171 ASP A CA 1
ATOM 1341 C C . ASP A 1 171 ? -0.248 -13.996 16.954 1.00 91.06 171 ASP A C 1
ATOM 1343 O O . ASP A 1 171 ? -0.709 -14.340 15.863 1.00 91.06 171 ASP A O 1
ATOM 1347 N N . LEU A 1 172 ? 0.392 -12.838 17.129 1.00 89.25 172 LEU A N 1
ATOM 1348 C CA . LEU A 1 172 ? 0.582 -11.846 16.070 1.00 89.25 172 LEU A CA 1
ATOM 1349 C C . LEU A 1 172 ? 1.466 -12.378 14.937 1.00 89.25 172 LEU A C 1
ATOM 1351 O O . LEU A 1 172 ? 1.213 -12.047 13.779 1.00 89.25 172 LEU A O 1
ATOM 1355 N N . ASP A 1 173 ? 2.445 -13.228 15.260 1.00 88.69 173 ASP A N 1
ATOM 1356 C CA . ASP A 1 173 ? 3.358 -13.809 14.272 1.00 88.69 173 ASP A CA 1
ATOM 1357 C C . ASP A 1 173 ? 2.599 -14.757 13.335 1.00 88.69 173 ASP A C 1
ATOM 1359 O O . ASP A 1 173 ? 2.786 -14.710 12.121 1.00 88.69 173 ASP A O 1
ATOM 1363 N N . SER A 1 174 ? 1.689 -15.578 13.874 1.00 90.62 174 SER A N 1
ATOM 1364 C CA . SER A 1 174 ? 0.825 -16.438 13.058 1.00 90.62 174 SER A CA 1
ATOM 1365 C C . SER A 1 174 ? -0.279 -15.660 12.340 1.00 90.62 174 SER A C 1
ATOM 1367 O O . SER A 1 174 ? -0.701 -16.085 11.265 1.00 90.62 174 SER A O 1
ATOM 1369 N N . PHE A 1 175 ? -0.790 -14.576 12.929 1.00 91.50 175 PHE A N 1
ATOM 1370 C CA . PHE A 1 175 ? -1.907 -13.823 12.357 1.00 91.50 175 PHE A CA 1
ATOM 1371 C C . PHE A 1 175 ? -1.473 -12.913 11.198 1.00 91.50 175 PHE A C 1
ATOM 1373 O O . PHE A 1 175 ? -2.146 -12.875 10.170 1.00 91.50 175 PHE A O 1
ATOM 1380 N N . PHE A 1 176 ? -0.353 -12.196 11.343 1.00 89.88 176 PHE A N 1
ATOM 1381 C CA . PHE A 1 176 ? 0.157 -11.265 10.327 1.00 89.88 176 PHE A CA 1
ATOM 1382 C C . PHE A 1 176 ? 1.294 -11.844 9.481 1.00 89.88 176 PHE A C 1
ATOM 1384 O O . PHE A 1 176 ? 1.495 -11.402 8.348 1.00 89.88 176 PHE A O 1
ATOM 1391 N N . GLY A 1 177 ? 2.019 -12.840 9.991 1.00 88.75 177 GLY A N 1
ATOM 1392 C CA . GLY A 1 177 ? 3.145 -13.440 9.288 1.00 88.75 177 GLY A CA 1
ATOM 1393 C C . GLY A 1 177 ? 4.366 -12.524 9.193 1.00 88.75 177 GLY A C 1
ATOM 1394 O O . GLY A 1 177 ? 4.524 -11.541 9.915 1.00 88.75 177 GLY A O 1
ATOM 1395 N N . ILE A 1 178 ? 5.264 -12.875 8.272 1.00 88.31 178 ILE A N 1
ATOM 1396 C CA . ILE A 1 178 ? 6.500 -12.132 8.022 1.00 88.31 178 ILE A CA 1
ATOM 1397 C C . ILE A 1 178 ? 6.174 -10.850 7.249 1.00 88.31 178 ILE A C 1
ATOM 1399 O O . ILE A 1 178 ? 5.605 -10.899 6.159 1.00 88.31 178 ILE A O 1
ATOM 1403 N N . ILE A 1 179 ? 6.599 -9.702 7.782 1.00 88.88 179 ILE A N 1
ATOM 1404 C CA . ILE A 1 179 ? 6.431 -8.400 7.128 1.00 88.88 179 ILE A CA 1
ATOM 1405 C C . ILE A 1 179 ? 7.378 -8.308 5.920 1.00 88.88 179 ILE A C 1
ATOM 1407 O O . ILE A 1 179 ? 8.601 -8.239 6.073 1.00 88.88 179 ILE A O 1
ATOM 1411 N N . GLU A 1 180 ? 6.818 -8.288 4.707 1.00 89.62 180 GLU A N 1
ATOM 1412 C CA . GLU A 1 180 ? 7.594 -8.119 3.474 1.00 89.62 180 GLU A CA 1
ATOM 1413 C C . GLU A 1 180 ? 8.156 -6.691 3.367 1.00 89.62 180 GLU A C 1
ATOM 1415 O O . GLU A 1 180 ? 7.503 -5.701 3.701 1.00 89.62 180 GLU A O 1
ATOM 1420 N N . SER A 1 181 ? 9.383 -6.569 2.855 1.00 87.56 181 SER A N 1
ATOM 1421 C CA . SER A 1 181 ? 9.980 -5.260 2.588 1.00 87.56 181 SER A CA 1
ATOM 1422 C C . SER A 1 181 ? 9.203 -4.518 1.489 1.00 87.56 181 SER A C 1
ATOM 1424 O O . SER A 1 181 ? 9.085 -5.031 0.372 1.00 87.56 181 SER A O 1
ATOM 1426 N N . PRO A 1 182 ? 8.720 -3.288 1.744 1.00 90.75 182 PRO A N 1
ATOM 1427 C CA . PRO A 1 182 ? 7.889 -2.571 0.788 1.00 90.75 182 PRO A CA 1
ATOM 1428 C C . PRO A 1 182 ? 8.692 -2.185 -0.457 1.00 90.75 182 PRO A C 1
ATOM 1430 O O . PRO A 1 182 ? 9.673 -1.438 -0.393 1.00 90.75 182 PRO A O 1
ATOM 1433 N N . ARG A 1 183 ? 8.240 -2.647 -1.625 1.00 90.69 183 ARG A N 1
ATOM 1434 C CA . ARG A 1 183 ? 8.786 -2.222 -2.919 1.00 90.69 183 ARG A CA 1
ATOM 1435 C C . ARG A 1 183 ? 8.128 -0.918 -3.352 1.00 90.69 183 ARG A C 1
ATOM 1437 O O . ARG A 1 183 ? 7.029 -0.918 -3.902 1.00 90.69 183 ARG A O 1
ATOM 1444 N N . LEU A 1 184 ? 8.828 0.196 -3.131 1.00 91.00 184 LEU A N 1
ATOM 1445 C CA . LEU A 1 184 ? 8.328 1.543 -3.446 1.00 91.00 184 LEU A CA 1
ATOM 1446 C C . LEU A 1 184 ? 7.942 1.716 -4.922 1.00 91.00 184 LEU A C 1
ATOM 1448 O O . LEU A 1 184 ? 7.043 2.493 -5.229 1.00 91.00 184 LEU A O 1
ATOM 1452 N N . GLU A 1 185 ? 8.572 0.964 -5.824 1.00 92.94 185 GLU A N 1
ATOM 1453 C CA . GLU A 1 185 ? 8.211 0.963 -7.244 1.00 92.94 185 GLU A CA 1
ATOM 1454 C C . GLU A 1 185 ? 6.794 0.459 -7.497 1.00 92.94 185 GLU A C 1
ATOM 1456 O O . GLU A 1 185 ? 6.079 1.043 -8.306 1.00 92.94 185 GLU A O 1
ATOM 1461 N N . ASN A 1 186 ? 6.374 -0.578 -6.769 1.00 92.38 186 ASN A N 1
ATOM 1462 C CA . ASN A 1 186 ? 5.046 -1.172 -6.900 1.00 92.38 186 ASN A CA 1
ATOM 1463 C C . ASN A 1 186 ? 3.977 -0.305 -6.231 1.00 92.38 186 ASN A C 1
ATOM 1465 O O . ASN A 1 186 ? 2.854 -0.242 -6.711 1.00 92.38 186 ASN A O 1
ATOM 1469 N N . ILE A 1 187 ? 4.331 0.369 -5.133 1.00 92.62 187 ILE A N 1
ATOM 1470 C CA . ILE A 1 187 ? 3.404 1.226 -4.384 1.00 92.62 187 ILE A CA 1
ATOM 1471 C C . ILE A 1 187 ? 3.121 2.518 -5.160 1.00 92.62 187 ILE A C 1
ATOM 1473 O O . ILE A 1 187 ? 1.973 2.931 -5.288 1.00 92.62 187 ILE A O 1
ATOM 1477 N N . PHE A 1 188 ? 4.165 3.161 -5.693 1.00 92.81 188 PHE A N 1
ATOM 1478 C CA . PHE A 1 188 ? 4.043 4.458 -6.368 1.00 92.81 188 PHE A CA 1
ATOM 1479 C C . PHE A 1 188 ? 3.970 4.367 -7.894 1.00 92.81 188 PHE A C 1
ATOM 1481 O O . PHE A 1 188 ? 3.864 5.407 -8.548 1.00 92.81 188 PHE A O 1
ATOM 1488 N N . TYR A 1 189 ? 4.073 3.162 -8.464 1.00 89.88 189 TYR A N 1
ATOM 1489 C CA . TYR A 1 189 ? 4.122 2.910 -9.911 1.00 89.88 189 TYR A CA 1
ATOM 1490 C C . TYR A 1 189 ? 5.164 3.777 -10.640 1.00 89.88 189 TYR A C 1
ATOM 1492 O O . TYR A 1 189 ? 4.964 4.229 -11.768 1.00 89.88 189 TYR A O 1
ATOM 1500 N N . LYS A 1 190 ? 6.278 4.068 -9.961 1.00 91.38 190 LYS A N 1
ATOM 1501 C CA . LYS A 1 190 ? 7.368 4.929 -10.437 1.00 91.38 190 LYS A CA 1
ATOM 1502 C C . LYS A 1 190 ? 8.689 4.294 -10.041 1.00 91.38 190 LYS A C 1
ATOM 1504 O O . LYS A 1 190 ? 8.832 3.848 -8.911 1.00 91.38 190 LYS A O 1
ATOM 1509 N N . SER A 1 191 ? 9.680 4.329 -10.924 1.00 90.94 191 SER A N 1
ATOM 1510 C CA . SER A 1 191 ? 11.052 3.986 -10.553 1.00 90.94 191 SER A CA 1
ATOM 1511 C C . SER A 1 191 ? 11.830 5.270 -10.287 1.00 90.94 191 SER A C 1
ATOM 1513 O O . SER A 1 191 ? 11.936 6.138 -11.155 1.00 90.94 191 SER A O 1
ATOM 1515 N N . LYS A 1 192 ? 12.329 5.438 -9.058 1.00 91.75 192 LYS A N 1
ATOM 1516 C CA . LYS A 1 192 ? 13.197 6.561 -8.681 1.00 91.75 192 LYS A CA 1
ATOM 1517 C C . LYS A 1 192 ? 14.521 6.011 -8.162 1.00 91.75 192 LYS A C 1
ATOM 1519 O O . LYS A 1 192 ? 14.492 5.124 -7.312 1.00 91.75 192 LYS A O 1
ATOM 1524 N N . PRO A 1 193 ? 15.676 6.607 -8.520 1.00 88.88 193 PRO A N 1
ATOM 1525 C CA . PRO A 1 193 ? 16.972 6.178 -7.989 1.00 88.88 193 PRO A CA 1
ATOM 1526 C C . PRO A 1 193 ? 17.009 6.131 -6.454 1.00 88.88 193 PRO A C 1
ATOM 1528 O O . PRO A 1 193 ? 17.613 5.239 -5.865 1.00 88.88 193 PRO A O 1
ATOM 1531 N N . ARG A 1 194 ? 16.296 7.055 -5.793 1.00 89.38 194 ARG A N 1
ATOM 1532 C CA . ARG A 1 194 ? 16.170 7.112 -4.330 1.00 89.38 194 ARG A CA 1
ATOM 1533 C C . ARG A 1 194 ? 15.559 5.848 -3.714 1.00 89.38 194 ARG A C 1
ATOM 1535 O O . ARG A 1 194 ? 15.878 5.550 -2.574 1.00 89.38 194 ARG A O 1
ATOM 1542 N N . TYR A 1 195 ? 14.718 5.108 -4.433 1.00 90.56 195 TYR A N 1
ATOM 1543 C CA . TYR A 1 195 ? 14.105 3.880 -3.911 1.00 90.56 195 TYR A CA 1
ATOM 1544 C C . TYR A 1 195 ? 15.131 2.759 -3.698 1.00 90.56 195 TYR A C 1
ATOM 1546 O O . TYR A 1 195 ? 14.946 1.921 -2.823 1.00 90.56 195 TYR A O 1
ATOM 1554 N N . PHE A 1 196 ? 16.248 2.801 -4.430 1.00 84.69 196 PHE A N 1
ATOM 1555 C CA . PHE A 1 196 ? 17.337 1.825 -4.337 1.00 84.69 196 PHE A CA 1
ATOM 1556 C C . PHE A 1 196 ? 18.563 2.347 -3.592 1.00 84.69 196 PHE A C 1
ATOM 1558 O O . PHE A 1 196 ? 19.361 1.571 -3.069 1.00 84.69 196 PHE A O 1
ATOM 1565 N N . LYS A 1 197 ? 18.750 3.671 -3.555 1.00 84.62 197 LYS A N 1
ATOM 1566 C CA . LYS A 1 197 ? 19.849 4.297 -2.820 1.00 84.62 197 LYS A CA 1
ATOM 1567 C C . LYS A 1 197 ? 19.513 4.323 -1.334 1.00 84.62 197 LYS A C 1
ATOM 1569 O O . LYS A 1 197 ? 18.684 5.112 -0.888 1.00 84.62 197 LYS A O 1
ATOM 1574 N N . ARG A 1 198 ? 20.193 3.470 -0.574 1.00 86.44 198 ARG A N 1
ATOM 1575 C CA . ARG A 1 198 ? 20.065 3.381 0.879 1.00 86.44 198 ARG A CA 1
ATOM 1576 C C . ARG A 1 198 ? 21.298 3.967 1.574 1.00 86.44 198 ARG A C 1
ATOM 1578 O O . ARG A 1 198 ? 22.405 3.874 1.053 1.00 86.44 198 ARG A O 1
ATOM 1585 N N . THR A 1 199 ? 21.091 4.587 2.732 1.00 87.38 199 THR A N 1
ATOM 1586 C CA . THR A 1 199 ? 22.152 5.045 3.648 1.00 87.38 199 THR A CA 1
ATOM 1587 C C . THR A 1 199 ? 22.159 4.157 4.899 1.00 87.38 199 THR A C 1
ATOM 1589 O O . THR A 1 199 ? 21.485 3.128 4.923 1.00 87.38 199 THR A O 1
ATOM 1592 N N . SER A 1 200 ? 22.905 4.522 5.946 1.00 89.88 200 SER A N 1
ATOM 1593 C CA . SER A 1 200 ? 23.015 3.742 7.191 1.00 89.88 200 SER A CA 1
ATOM 1594 C C . SER A 1 200 ? 21.672 3.385 7.848 1.00 89.88 200 SER A C 1
ATOM 1596 O O . SER A 1 200 ? 21.599 2.375 8.535 1.00 89.88 200 SER A O 1
ATOM 1598 N N . SER A 1 201 ? 20.592 4.128 7.578 1.00 87.12 201 SER A N 1
ATOM 1599 C CA . SER A 1 201 ? 19.230 3.830 8.063 1.00 87.12 201 SER A CA 1
ATOM 1600 C C . SER A 1 201 ? 18.640 2.511 7.547 1.00 87.12 201 SER A C 1
ATOM 1602 O O . SER A 1 201 ? 17.626 2.032 8.047 1.00 87.12 201 SER A O 1
ATOM 1604 N N . ALA A 1 202 ? 19.243 1.927 6.518 1.00 86.62 202 ALA A N 1
ATOM 1605 C CA . ALA A 1 202 ? 18.850 0.640 5.967 1.00 86.62 202 ALA A CA 1
ATOM 1606 C C . ALA A 1 202 ? 19.510 -0.562 6.637 1.00 86.62 202 ALA A C 1
ATOM 1608 O O . ALA A 1 202 ? 19.094 -1.691 6.376 1.00 86.62 202 ALA A O 1
ATOM 1609 N N . VAL A 1 203 ? 20.554 -0.316 7.429 1.00 89.19 203 VAL A N 1
ATOM 1610 C CA . VAL A 1 203 ? 21.382 -1.348 8.045 1.00 89.19 203 VAL A CA 1
ATOM 1611 C C . VAL A 1 203 ? 20.956 -1.493 9.500 1.00 89.19 203 VAL A C 1
ATOM 1613 O O . VAL A 1 203 ? 21.359 -0.718 10.366 1.00 89.19 203 VAL A O 1
ATOM 1616 N N . TRP A 1 204 ? 20.127 -2.499 9.759 1.00 89.94 204 TRP A N 1
ATOM 1617 C CA . TRP A 1 204 ? 19.697 -2.869 11.103 1.00 89.94 204 TRP A CA 1
ATOM 1618 C C . TRP A 1 204 ? 20.563 -4.026 11.603 1.00 89.94 204 TRP A C 1
ATOM 1620 O O . TRP A 1 204 ? 20.655 -5.059 10.947 1.00 89.94 204 TRP A O 1
ATOM 1630 N N . HIS A 1 205 ? 21.223 -3.834 12.748 1.00 90.38 205 HIS A N 1
ATOM 1631 C CA . HIS A 1 205 ? 22.102 -4.841 13.364 1.00 90.38 205 HIS A CA 1
ATOM 1632 C C . HIS A 1 205 ? 21.350 -5.774 14.326 1.00 90.38 205 HIS A C 1
ATOM 1634 O O . HIS A 1 205 ? 21.917 -6.742 14.824 1.00 90.38 205 HIS A O 1
ATOM 1640 N N . SER A 1 206 ? 20.078 -5.479 14.592 1.00 88.31 206 SER A N 1
ATOM 1641 C CA . SER A 1 206 ? 19.181 -6.306 15.394 1.00 88.31 206 SER A CA 1
ATOM 1642 C C . SER A 1 206 ? 18.257 -7.104 14.469 1.00 88.31 206 SER A C 1
ATOM 1644 O O . SER A 1 206 ? 17.862 -6.581 13.421 1.00 88.31 206 SER A O 1
ATOM 1646 N N . PRO A 1 207 ? 17.900 -8.350 14.826 1.00 84.88 207 PRO A N 1
ATOM 1647 C CA . PRO A 1 207 ? 16.971 -9.144 14.032 1.00 84.88 207 PRO A CA 1
ATOM 1648 C C . PRO A 1 207 ? 15.590 -8.459 13.953 1.00 84.88 207 PRO A C 1
ATOM 1650 O O . PRO A 1 207 ? 15.171 -7.834 14.928 1.00 84.88 207 PRO A O 1
ATOM 1653 N N . PRO A 1 208 ? 14.862 -8.581 12.823 1.00 76.75 208 PRO A N 1
ATOM 1654 C CA . PRO A 1 208 ? 13.572 -7.910 12.591 1.00 76.75 208 PRO A CA 1
ATOM 1655 C C . PRO A 1 208 ? 12.386 -8.423 13.435 1.00 76.75 208 PRO A C 1
ATOM 1657 O O . PRO A 1 208 ? 11.260 -7.983 13.247 1.00 76.75 208 PRO A O 1
ATOM 1660 N N . GLY A 1 209 ? 12.629 -9.291 14.407 1.00 72.50 209 GLY A N 1
ATOM 1661 C CA . GLY A 1 209 ? 11.708 -9.651 15.476 1.00 72.50 209 GLY A CA 1
ATOM 1662 C C . GLY A 1 209 ? 12.581 -10.072 16.644 1.00 72.50 209 GLY A C 1
ATOM 1663 O O . GLY A 1 209 ? 13.350 -11.024 16.516 1.00 72.50 209 GLY A O 1
ATOM 1664 N N . GLY A 1 210 ? 12.572 -9.297 17.728 1.00 51.56 210 GLY A N 1
ATOM 1665 C CA . GLY A 1 210 ? 13.333 -9.633 18.926 1.00 51.56 210 GLY A CA 1
ATOM 1666 C C . GLY A 1 210 ? 12.929 -11.022 19.411 1.00 51.56 210 GLY A C 1
ATOM 1667 O O . GLY A 1 210 ? 11.743 -11.272 19.596 1.00 51.56 210 GLY A O 1
ATOM 1668 N N . ASN A 1 211 ? 13.930 -11.894 19.537 1.00 44.66 211 ASN A N 1
ATOM 1669 C CA . ASN A 1 211 ? 13.897 -13.276 20.009 1.00 44.66 211 ASN A CA 1
ATOM 1670 C C . ASN A 1 211 ? 12.645 -13.660 20.822 1.00 44.66 211 ASN A C 1
ATOM 1672 O O . ASN A 1 211 ? 12.395 -13.091 21.886 1.00 44.66 211 ASN A O 1
ATOM 1676 N N . LYS A 1 212 ? 11.946 -14.703 20.368 1.00 44.59 212 LYS A N 1
ATOM 1677 C CA . LYS A 1 212 ? 11.480 -15.727 21.309 1.00 44.59 212 LYS A CA 1
ATOM 1678 C C . LYS A 1 212 ? 12.676 -16.615 21.644 1.00 44.59 212 LYS A C 1
ATOM 1680 O O . LYS A 1 212 ? 13.430 -16.940 20.697 1.00 44.59 212 LYS A O 1
#